Protein AF-A0A1Y2U5H1-F1 (afdb_monomer_lite)

Structure (mmCIF, N/CA/C/O backbone):
data_AF-A0A1Y2U5H1-F1
#
_entry.id   AF-A0A1Y2U5H1-F1
#
loop_
_atom_site.group_PDB
_atom_site.id
_atom_site.type_symbol
_atom_site.label_atom_id
_atom_site.label_alt_id
_atom_site.label_comp_id
_atom_site.label_asym_id
_atom_site.label_entity_id
_atom_site.label_seq_id
_atom_site.pdbx_PDB_ins_code
_atom_site.Cartn_x
_atom_site.Cartn_y
_atom_site.Cartn_z
_atom_site.occupancy
_atom_site.B_iso_or_equiv
_atom_site.auth_seq_id
_atom_site.auth_comp_id
_atom_site.auth_asym_id
_atom_site.auth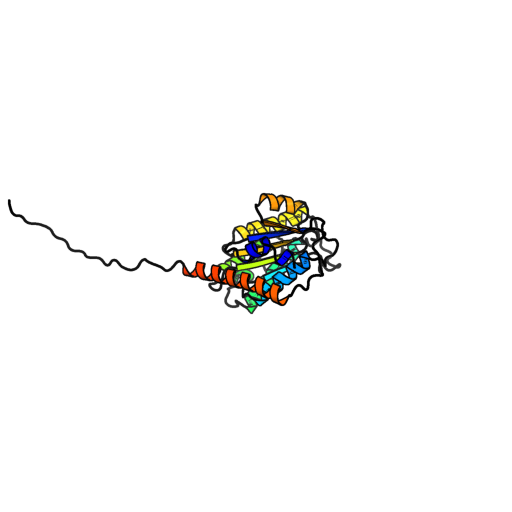_atom_id
_atom_site.pdbx_PDB_model_num
ATOM 1 N N . MET A 1 1 ? -7.383 -13.437 -15.237 1.00 70.19 1 MET A N 1
ATOM 2 C CA . MET A 1 1 ? -6.275 -12.531 -15.609 1.00 70.19 1 MET A CA 1
ATOM 3 C C . MET A 1 1 ? -5.092 -13.044 -14.829 1.00 70.19 1 MET A C 1
ATOM 5 O O . MET A 1 1 ? -5.203 -13.062 -13.612 1.00 70.19 1 MET A O 1
ATOM 9 N N . TRP A 1 2 ? -4.027 -13.495 -15.499 1.00 82.38 2 TRP A N 1
ATOM 10 C CA . TRP A 1 2 ? -2.992 -14.353 -14.896 1.00 82.38 2 TRP A CA 1
ATOM 11 C C . TRP A 1 2 ? -2.454 -13.844 -13.550 1.00 82.38 2 TRP A C 1
ATOM 13 O O . TRP A 1 2 ? -2.366 -14.616 -12.607 1.00 82.38 2 TRP A O 1
ATOM 23 N N . ILE A 1 3 ? -2.203 -12.535 -13.443 1.00 88.19 3 ILE A N 1
ATOM 24 C CA . ILE A 1 3 ? -1.726 -11.892 -12.210 1.00 88.19 3 ILE A CA 1
ATOM 25 C C . ILE A 1 3 ? -2.727 -12.065 -11.053 1.00 88.19 3 ILE A C 1
ATOM 27 O O . ILE A 1 3 ? -2.338 -12.482 -9.977 1.00 88.19 3 ILE A O 1
ATOM 31 N N . ILE A 1 4 ? -4.022 -11.789 -11.263 1.00 87.56 4 ILE A N 1
ATOM 32 C CA . ILE A 1 4 ? -5.055 -11.898 -10.206 1.00 87.56 4 ILE A CA 1
ATOM 33 C C . ILE A 1 4 ? -5.268 -13.354 -9.773 1.00 87.56 4 ILE A C 1
ATOM 35 O O . ILE A 1 4 ? -5.595 -13.623 -8.624 1.00 87.56 4 ILE A O 1
ATOM 39 N N . GLU A 1 5 ? -5.117 -14.297 -10.702 1.00 86.56 5 GLU A N 1
ATOM 40 C CA . GLU A 1 5 ? -5.335 -15.723 -10.439 1.00 86.56 5 GLU A CA 1
ATOM 41 C C . GLU A 1 5 ? -4.129 -16.406 -9.784 1.00 86.56 5 GLU A C 1
ATOM 43 O O . GLU A 1 5 ? -4.242 -17.580 -9.412 1.00 86.56 5 GLU A O 1
ATOM 48 N N . SER A 1 6 ? -3.004 -15.697 -9.657 1.00 90.88 6 SER A N 1
ATOM 49 C CA . SER A 1 6 ? -1.774 -16.235 -9.091 1.00 90.88 6 SER A CA 1
ATOM 50 C C . SER A 1 6 ? -1.957 -16.609 -7.619 1.00 90.88 6 SER A C 1
ATOM 52 O O . SER A 1 6 ? -2.796 -16.048 -6.903 1.00 90.88 6 SER A O 1
ATOM 54 N N . ASP A 1 7 ? -1.180 -17.591 -7.170 1.00 92.00 7 ASP A N 1
ATOM 55 C CA . ASP A 1 7 ? -1.232 -18.038 -5.781 1.00 92.00 7 ASP A CA 1
ATOM 56 C C . ASP A 1 7 ? -0.688 -16.944 -4.851 1.00 92.00 7 ASP A C 1
ATOM 58 O O . ASP A 1 7 ? -1.252 -16.712 -3.793 1.00 92.00 7 ASP A O 1
ATOM 62 N N . GLU A 1 8 ? 0.299 -16.162 -5.293 1.00 94.56 8 GLU A N 1
ATOM 63 C CA . GLU A 1 8 ? 0.874 -15.040 -4.545 1.00 94.56 8 GLU A CA 1
ATOM 64 C C . GLU A 1 8 ? -0.163 -13.954 -4.233 1.00 94.56 8 GLU A C 1
ATOM 66 O O . GLU A 1 8 ? -0.199 -13.441 -3.114 1.00 94.56 8 GLU A O 1
ATOM 71 N N . VAL A 1 9 ? -1.033 -13.609 -5.193 1.00 93.69 9 VAL A N 1
ATOM 72 C CA . VAL A 1 9 ? -2.118 -12.641 -4.956 1.00 93.69 9 VAL A CA 1
ATOM 73 C C . VAL A 1 9 ? -3.150 -13.210 -3.984 1.00 93.69 9 VAL A C 1
ATOM 75 O O . VAL A 1 9 ? -3.612 -12.491 -3.096 1.00 93.69 9 VAL A O 1
ATOM 78 N N . LYS A 1 10 ? -3.502 -14.494 -4.110 1.00 92.25 10 LYS A N 1
ATOM 79 C CA . LYS A 1 10 ? -4.449 -15.151 -3.195 1.00 92.25 10 LYS A CA 1
ATOM 80 C C . LYS A 1 10 ? -3.894 -15.251 -1.779 1.00 92.25 10 LYS A C 1
ATOM 82 O O . LYS A 1 10 ? -4.602 -14.914 -0.830 1.00 92.25 10 LYS A O 1
ATOM 87 N N . ASP A 1 11 ? -2.644 -15.665 -1.637 1.00 93.75 11 ASP A N 1
ATOM 88 C CA . ASP A 1 11 ? -1.957 -15.788 -0.355 1.00 93.75 11 ASP A CA 1
ATOM 89 C C . ASP A 1 11 ? -1.832 -14.414 0.311 1.00 93.75 11 ASP A C 1
ATOM 91 O O . ASP A 1 11 ? -2.175 -14.254 1.483 1.00 93.75 11 ASP A O 1
ATOM 95 N N . TRP A 1 12 ? -1.451 -13.384 -0.452 1.00 94.94 12 TRP A N 1
ATOM 96 C CA . TRP A 1 12 ? -1.400 -12.006 0.036 1.00 94.94 12 TRP A CA 1
ATOM 97 C C . TRP A 1 12 ? -2.761 -11.518 0.556 1.00 94.94 12 TRP A C 1
ATOM 99 O O . TRP A 1 12 ? -2.833 -10.978 1.668 1.00 94.94 12 TRP A O 1
ATOM 109 N N . LEU A 1 13 ? -3.833 -11.732 -0.222 1.00 92.88 13 LEU A N 1
ATOM 110 C CA . LEU A 1 13 ? -5.197 -11.332 0.136 1.00 92.88 13 LEU A CA 1
ATOM 111 C C . LEU A 1 13 ? -5.712 -12.060 1.379 1.00 92.88 13 LEU A C 1
ATOM 113 O O . LEU A 1 13 ? -6.335 -11.428 2.226 1.00 92.88 13 LEU A O 1
ATOM 117 N N . THR A 1 14 ? -5.473 -13.368 1.487 1.00 91.94 14 THR A N 1
ATOM 118 C CA . THR A 1 14 ? -6.055 -14.217 2.543 1.00 91.94 14 THR A CA 1
ATOM 119 C C . THR A 1 14 ? -5.235 -14.256 3.828 1.00 91.94 14 THR A C 1
ATOM 121 O O . THR A 1 14 ? -5.785 -14.569 4.888 1.00 91.94 14 THR A O 1
ATOM 124 N N . ALA A 1 15 ? -3.940 -13.925 3.773 1.00 90.88 15 ALA A N 1
ATOM 125 C CA . ALA A 1 15 ? -3.069 -13.996 4.938 1.00 90.88 15 ALA A CA 1
ATOM 126 C C . ALA A 1 15 ? -3.624 -13.165 6.117 1.00 90.88 15 ALA A C 1
ATOM 128 O O . ALA A 1 15 ? -4.078 -12.039 5.913 1.00 90.88 15 ALA A O 1
ATOM 129 N N . PRO A 1 16 ? -3.586 -13.673 7.357 1.00 88.19 16 PRO A N 1
ATOM 130 C CA . PRO A 1 16 ? -4.137 -12.957 8.507 1.00 88.19 16 PRO A CA 1
ATOM 131 C C . PRO A 1 16 ? -3.271 -11.768 8.946 1.00 88.19 16 PRO A C 1
ATOM 133 O O . PRO A 1 16 ? -3.805 -10.800 9.477 1.00 88.19 16 PRO A O 1
ATOM 136 N N . ASP A 1 17 ? -1.965 -11.820 8.692 1.00 89.62 17 ASP A N 1
ATOM 137 C CA . ASP A 1 17 ? -1.003 -10.824 9.162 1.00 89.62 17 ASP A CA 1
ATOM 138 C C . ASP A 1 17 ? -0.643 -9.799 8.074 1.00 89.62 17 ASP A C 1
ATOM 140 O O . ASP A 1 17 ? -0.977 -9.964 6.888 1.00 89.62 17 ASP A O 1
ATOM 144 N N . SER A 1 18 ? 0.060 -8.736 8.482 1.00 90.25 18 SER A N 1
ATOM 145 C CA . SER A 1 18 ? 0.635 -7.749 7.565 1.00 90.25 18 SER A CA 1
ATOM 146 C C . SER A 1 18 ? 1.485 -8.443 6.503 1.00 90.25 18 SER A C 1
ATOM 148 O O . SER A 1 18 ? 2.312 -9.299 6.814 1.00 90.25 18 SER A O 1
ATOM 150 N N . TRP A 1 19 ? 1.266 -8.093 5.237 1.00 91.56 19 TRP A N 1
ATOM 151 C CA . TRP A 1 19 ? 1.919 -8.754 4.111 1.00 91.56 19 TRP A CA 1
ATOM 152 C C . TRP A 1 19 ? 2.173 -7.770 2.976 1.00 91.56 19 TRP A C 1
ATOM 154 O O . TRP A 1 19 ? 1.265 -7.053 2.541 1.00 91.56 19 TRP A O 1
ATOM 164 N N . THR A 1 20 ?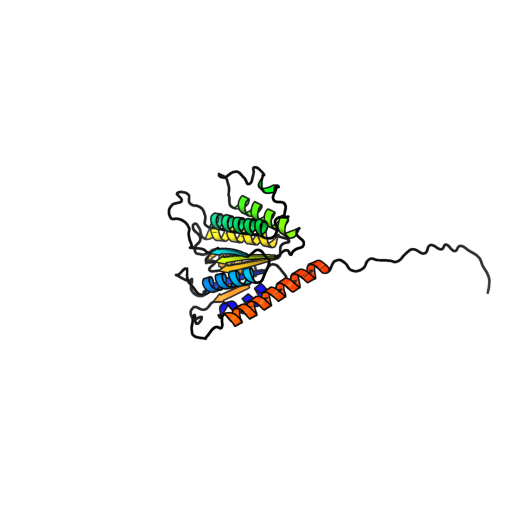 3.400 -7.797 2.460 1.00 93.06 20 THR A N 1
ATOM 165 C CA . THR A 1 20 ? 3.806 -7.044 1.273 1.00 93.06 20 THR A CA 1
ATOM 166 C C . THR A 1 20 ? 3.975 -7.992 0.092 1.00 93.06 20 THR A C 1
ATOM 168 O O . THR A 1 20 ? 4.669 -9.005 0.195 1.00 93.06 20 THR A O 1
ATOM 171 N N . LEU A 1 21 ? 3.329 -7.664 -1.022 1.00 94.56 21 LEU A N 1
ATOM 172 C CA . LEU A 1 21 ? 3.488 -8.319 -2.313 1.00 94.56 21 LEU A CA 1
ATOM 173 C C . LEU A 1 21 ? 4.121 -7.324 -3.288 1.00 94.56 21 LEU A C 1
ATOM 175 O O . LEU A 1 21 ? 3.598 -6.227 -3.484 1.00 94.56 21 LEU A O 1
ATOM 179 N N . ALA A 1 22 ? 5.237 -7.708 -3.896 1.00 94.38 22 ALA A N 1
ATOM 180 C CA . ALA A 1 22 ? 5.847 -6.994 -5.008 1.00 94.38 22 ALA A CA 1
ATOM 181 C C . ALA A 1 22 ? 5.497 -7.703 -6.322 1.00 94.38 22 ALA A C 1
ATOM 183 O O . ALA A 1 22 ? 5.662 -8.916 -6.424 1.00 94.38 22 ALA A O 1
ATOM 184 N N . ILE A 1 23 ? 5.020 -6.961 -7.322 1.00 93.06 23 ILE A N 1
ATOM 185 C CA . ILE A 1 23 ? 4.749 -7.481 -8.666 1.00 93.06 23 ILE A CA 1
ATOM 186 C C . ILE A 1 23 ? 5.665 -6.774 -9.660 1.00 93.06 23 ILE A C 1
ATOM 188 O O . ILE A 1 23 ? 5.494 -5.585 -9.934 1.00 93.06 23 ILE A O 1
ATOM 192 N N . GLU A 1 24 ? 6.596 -7.525 -10.236 1.00 91.12 24 GLU A N 1
ATOM 193 C CA . GLU A 1 24 ? 7.571 -7.019 -11.200 1.00 91.12 24 GLU A CA 1
ATOM 194 C C . GLU A 1 24 ? 7.386 -7.686 -12.555 1.00 91.12 24 GLU A C 1
ATOM 196 O O . GLU A 1 24 ? 7.187 -8.893 -12.634 1.00 91.12 24 GLU A O 1
ATOM 201 N N . ALA A 1 25 ? 7.481 -6.911 -13.633 1.00 87.12 25 ALA A N 1
ATOM 202 C CA . ALA A 1 25 ? 7.594 -7.479 -14.972 1.00 87.12 25 ALA A CA 1
ATOM 203 C C . ALA A 1 25 ? 9.039 -7.912 -15.251 1.00 87.12 25 ALA A C 1
ATOM 205 O O . ALA A 1 25 ? 9.974 -7.223 -14.840 1.00 87.12 25 ALA A O 1
ATOM 206 N N . ASP A 1 26 ? 9.219 -8.985 -16.028 1.00 83.38 26 ASP A N 1
ATOM 207 C CA . ASP A 1 26 ? 10.539 -9.385 -16.541 1.00 83.38 26 ASP A CA 1
ATOM 208 C C . ASP A 1 26 ? 11.204 -8.226 -17.309 1.00 83.38 26 ASP A C 1
ATOM 210 O O . ASP A 1 26 ? 12.391 -7.933 -17.120 1.00 83.38 26 ASP A O 1
ATOM 214 N N . THR A 1 27 ? 10.422 -7.522 -18.138 1.00 79.88 27 THR A N 1
ATOM 215 C CA . THR A 1 27 ? 10.808 -6.255 -18.762 1.00 79.88 27 THR A CA 1
ATOM 216 C C . THR A 1 27 ? 9.961 -5.093 -18.225 1.00 79.88 27 THR A C 1
ATOM 218 O O . THR A 1 27 ? 8.737 -5.110 -18.375 1.00 79.88 27 THR A O 1
ATOM 221 N N . PRO A 1 28 ? 10.578 -4.014 -17.695 1.00 77.50 28 PRO A N 1
ATOM 222 C CA . PRO A 1 28 ? 9.843 -2.865 -17.171 1.00 77.50 28 PRO A CA 1
ATOM 223 C C . PRO A 1 28 ? 8.865 -2.253 -18.193 1.00 77.50 28 PRO A C 1
ATOM 225 O O . PRO A 1 28 ? 9.275 -1.909 -19.318 1.00 77.50 28 PRO A O 1
ATOM 228 N N . PRO A 1 29 ? 7.581 -2.074 -17.825 1.00 75.62 29 PRO A N 1
ATOM 229 C CA . PRO A 1 29 ? 6.559 -1.598 -18.743 1.00 75.62 29 PRO A CA 1
ATOM 230 C C . PRO A 1 29 ? 6.835 -0.152 -19.166 1.00 75.62 29 PRO A C 1
ATOM 232 O O . PRO A 1 29 ? 7.014 0.745 -18.345 1.00 75.62 29 PRO A O 1
ATOM 235 N N . GLN A 1 30 ? 6.832 0.099 -20.477 1.00 74.38 30 GLN A N 1
ATOM 236 C CA . GLN A 1 30 ? 7.077 1.438 -21.030 1.00 74.38 30 GLN A CA 1
ATOM 237 C C . GLN A 1 30 ? 5.855 2.357 -20.901 1.00 74.38 30 GLN A C 1
ATOM 239 O O . GLN A 1 30 ? 6.003 3.565 -20.691 1.00 74.38 30 GLN A O 1
ATOM 244 N N . ASP A 1 31 ? 4.653 1.783 -20.904 1.00 75.69 31 ASP A N 1
ATOM 245 C CA . ASP A 1 31 ? 3.387 2.505 -20.801 1.00 75.69 31 ASP A CA 1
ATOM 246 C C . ASP A 1 31 ? 2.794 2.435 -19.386 1.00 75.69 31 ASP A C 1
ATOM 248 O O . ASP A 1 31 ? 2.888 1.421 -18.693 1.00 75.69 31 ASP A O 1
ATOM 252 N N . SER A 1 32 ? 2.121 3.513 -18.973 1.00 70.19 32 SER A N 1
ATOM 253 C CA . SER A 1 32 ? 1.344 3.548 -17.722 1.00 70.19 32 SER A CA 1
ATOM 254 C C . SER A 1 32 ? 0.066 2.705 -17.786 1.00 70.19 32 SER A C 1
ATOM 256 O O . SER A 1 32 ? -0.535 2.403 -16.764 1.00 70.19 32 SER A O 1
ATOM 258 N N . SER A 1 33 ? -0.368 2.322 -18.990 1.00 77.75 33 SER A N 1
ATOM 259 C CA . SER A 1 33 ? -1.445 1.359 -19.195 1.00 77.75 33 SER A CA 1
ATOM 260 C C . SER A 1 33 ? -0.824 0.013 -19.548 1.00 77.75 33 SER A C 1
ATOM 262 O O . SER A 1 33 ? -0.539 -0.268 -20.709 1.00 77.75 33 SER A O 1
ATOM 264 N N . ASN A 1 34 ? -0.576 -0.796 -18.523 1.00 83.06 34 ASN A N 1
ATOM 265 C CA . ASN A 1 34 ? -0.003 -2.131 -18.649 1.00 83.06 34 ASN A CA 1
ATOM 266 C C . ASN A 1 34 ? -0.818 -3.145 -17.809 1.00 83.06 34 ASN A C 1
ATOM 268 O O . ASN A 1 34 ? -1.628 -2.734 -16.969 1.00 83.06 34 ASN A O 1
ATOM 272 N N . PRO A 1 35 ? -0.646 -4.463 -18.032 1.00 85.50 35 PRO A N 1
ATOM 273 C CA . PRO A 1 35 ? -1.406 -5.491 -17.318 1.00 85.50 35 PRO A CA 1
ATOM 274 C C . PRO A 1 35 ? -1.243 -5.463 -15.792 1.00 85.50 35 PRO A C 1
ATOM 276 O O . PRO A 1 35 ? -2.196 -5.791 -15.089 1.00 85.50 35 PRO A O 1
ATOM 279 N N . ILE A 1 36 ? -0.080 -5.047 -15.278 1.00 89.38 36 ILE A N 1
ATOM 280 C CA . ILE A 1 36 ? 0.186 -4.952 -13.835 1.00 89.38 36 ILE A CA 1
ATOM 281 C C . ILE A 1 36 ? -0.621 -3.803 -13.230 1.00 89.38 36 ILE A C 1
ATOM 283 O O . ILE A 1 36 ? -1.372 -4.016 -12.280 1.00 89.38 36 ILE A O 1
ATOM 287 N N . SER A 1 37 ? -0.578 -2.618 -13.838 1.00 89.06 37 SER A N 1
ATOM 288 C CA . SER A 1 37 ? -1.375 -1.475 -13.378 1.00 89.06 37 SER A CA 1
ATOM 289 C C . SER A 1 37 ? -2.881 -1.732 -13.505 1.00 89.06 37 SER A C 1
ATOM 291 O O . SER A 1 37 ? -3.663 -1.317 -12.649 1.00 89.06 37 SER A O 1
ATOM 293 N N . ALA A 1 38 ? -3.311 -2.481 -14.529 1.00 88.69 38 ALA A N 1
ATOM 294 C CA . ALA A 1 38 ? -4.696 -2.943 -14.640 1.00 88.69 38 ALA A CA 1
ATOM 295 C C . ALA A 1 38 ? -5.079 -3.904 -13.497 1.00 88.69 38 ALA A C 1
ATOM 297 O O . ALA A 1 38 ? -6.183 -3.797 -12.958 1.00 88.69 38 ALA A O 1
ATOM 298 N N . ALA A 1 39 ? -4.167 -4.795 -13.092 1.00 90.31 39 ALA A N 1
ATOM 299 C CA . ALA A 1 39 ? -4.346 -5.676 -11.940 1.00 90.31 39 ALA A CA 1
ATOM 300 C C . ALA A 1 39 ? -4.489 -4.900 -10.635 1.00 90.31 39 ALA A C 1
ATOM 302 O O . ALA A 1 39 ? -5.441 -5.119 -9.889 1.00 90.31 39 ALA A O 1
ATOM 303 N N . ALA A 1 40 ? -3.572 -3.964 -10.388 1.00 92.38 40 ALA A N 1
ATOM 304 C CA . ALA A 1 40 ? -3.571 -3.118 -9.204 1.00 92.38 40 ALA A CA 1
ATOM 305 C C . ALA A 1 40 ? -4.874 -2.308 -9.095 1.00 92.38 40 ALA A C 1
ATOM 307 O O . ALA A 1 40 ? -5.491 -2.249 -8.029 1.00 92.38 40 ALA A O 1
ATOM 308 N N . ALA A 1 41 ? -5.341 -1.737 -10.211 1.00 91.12 41 ALA A N 1
ATOM 309 C CA . ALA A 1 41 ? -6.607 -1.011 -10.268 1.00 91.12 41 ALA A CA 1
ATOM 310 C C . ALA A 1 41 ? -7.822 -1.920 -10.014 1.00 91.12 41 ALA A C 1
ATOM 312 O O . ALA A 1 41 ? -8.723 -1.534 -9.266 1.00 91.12 41 ALA A O 1
ATOM 313 N N . PHE A 1 42 ? -7.847 -3.122 -10.601 1.00 91.56 42 PHE A N 1
ATOM 314 C CA . PHE A 1 42 ? -8.912 -4.098 -10.366 1.00 91.56 42 PHE A CA 1
ATOM 315 C C . PHE A 1 42 ? -8.971 -4.517 -8.895 1.00 91.56 42 PHE A C 1
ATOM 317 O O . PHE A 1 42 ? -10.023 -4.398 -8.274 1.00 91.56 42 PHE A O 1
ATOM 324 N N . LEU A 1 43 ? -7.837 -4.932 -8.321 1.00 93.06 43 LEU A N 1
ATOM 325 C CA . LEU A 1 43 ? -7.749 -5.341 -6.919 1.00 93.06 43 LEU A CA 1
ATOM 326 C C . LEU A 1 43 ? -8.206 -4.212 -5.993 1.00 93.06 43 LEU A C 1
ATOM 328 O O . LEU A 1 43 ? -9.051 -4.439 -5.133 1.00 93.06 43 LEU A O 1
ATOM 332 N N . SER A 1 44 ? -7.732 -2.982 -6.217 1.00 94.06 44 SER A N 1
ATOM 333 C CA . SER A 1 44 ? -8.178 -1.808 -5.459 1.00 94.06 44 SER A CA 1
ATOM 334 C C . SER A 1 44 ? -9.700 -1.653 -5.469 1.00 94.06 44 SER A C 1
ATOM 336 O O . SER A 1 44 ? -10.329 -1.505 -4.416 1.00 94.06 44 SER A O 1
ATOM 338 N N . GLN A 1 45 ? -10.307 -1.717 -6.657 1.00 92.75 45 GLN A N 1
ATOM 339 C CA . GLN A 1 45 ? -11.746 -1.552 -6.819 1.00 92.75 45 GLN A CA 1
ATOM 340 C C . GLN A 1 45 ? -12.525 -2.682 -6.139 1.00 92.75 45 GLN A C 1
ATOM 342 O O . GLN A 1 45 ? -13.487 -2.409 -5.416 1.00 92.75 45 GLN A O 1
ATOM 347 N N . THR A 1 46 ? -12.119 -3.935 -6.343 1.00 91.44 46 THR A N 1
ATOM 348 C CA . THR A 1 46 ? -12.792 -5.101 -5.763 1.00 91.44 46 THR A CA 1
ATOM 349 C C . THR A 1 46 ? -12.679 -5.104 -4.239 1.00 91.44 46 THR A C 1
ATOM 351 O O . THR A 1 46 ? -13.693 -5.281 -3.564 1.00 91.44 46 THR A O 1
ATOM 354 N N . ILE A 1 47 ? -11.506 -4.798 -3.670 1.00 92.94 47 ILE A N 1
ATOM 355 C CA . ILE A 1 47 ? -11.324 -4.680 -2.212 1.00 92.94 47 ILE A CA 1
ATOM 356 C C . ILE A 1 47 ? -12.185 -3.545 -1.649 1.00 92.94 47 ILE A C 1
ATOM 358 O O . ILE A 1 47 ? -12.894 -3.744 -0.663 1.00 92.94 47 ILE A O 1
ATOM 362 N N . SER A 1 48 ? -12.189 -2.379 -2.301 1.00 91.31 48 SER A N 1
ATOM 363 C CA . SER A 1 48 ? -12.979 -1.218 -1.858 1.00 91.31 48 SER A CA 1
ATOM 364 C C . SER A 1 48 ? -14.488 -1.468 -1.905 1.00 91.31 48 SER A C 1
ATOM 366 O O . SER A 1 48 ? -15.246 -0.846 -1.165 1.00 91.31 48 SER A O 1
ATOM 368 N N . THR A 1 49 ? -14.942 -2.342 -2.805 1.00 89.56 49 THR A N 1
ATOM 369 C CA . THR A 1 49 ? -16.369 -2.658 -2.979 1.00 89.56 49 THR A CA 1
ATOM 370 C C . THR A 1 49 ? -16.838 -3.714 -1.982 1.00 89.56 49 THR A C 1
ATOM 372 O O . THR A 1 49 ? -17.978 -3.657 -1.524 1.00 89.56 49 THR A O 1
ATOM 375 N N . ASN A 1 50 ? -15.963 -4.659 -1.633 1.00 88.06 50 ASN A N 1
ATOM 376 C CA . ASN A 1 50 ? -16.303 -5.832 -0.827 1.00 88.06 50 ASN A CA 1
ATOM 377 C C . ASN A 1 50 ? -15.805 -5.752 0.624 1.00 88.06 50 ASN A C 1
ATOM 379 O O . ASN A 1 50 ? -15.995 -6.693 1.394 1.00 88.06 50 ASN A O 1
ATOM 383 N N . SER A 1 51 ? -15.168 -4.649 1.024 1.00 86.81 51 SER A N 1
ATOM 384 C CA . SER A 1 51 ? -14.704 -4.445 2.395 1.00 86.81 51 SER A CA 1
ATOM 385 C C . SER A 1 51 ? -14.959 -3.037 2.912 1.00 86.81 51 SER A C 1
ATOM 387 O O . SER A 1 51 ? -15.005 -2.072 2.155 1.00 86.81 51 SER A O 1
ATOM 389 N N . ASP A 1 52 ? -15.080 -2.933 4.234 1.00 87.00 52 ASP A N 1
ATOM 390 C CA . ASP A 1 52 ? -15.114 -1.655 4.952 1.00 87.00 52 ASP A CA 1
ATOM 391 C C . ASP A 1 52 ? -13.703 -1.199 5.379 1.00 87.00 52 ASP A C 1
ATOM 393 O O . ASP A 1 52 ? -13.559 -0.272 6.177 1.00 87.00 52 ASP A O 1
ATOM 397 N N . PHE A 1 53 ? -12.649 -1.854 4.883 1.00 91.25 53 PHE A N 1
ATOM 398 C CA . PHE A 1 53 ? -11.273 -1.467 5.177 1.00 91.25 53 PHE A CA 1
ATOM 399 C C . PHE A 1 53 ? -10.848 -0.267 4.319 1.00 91.25 53 PHE A C 1
ATOM 401 O O . PHE A 1 53 ? -11.290 -0.137 3.173 1.00 91.25 53 PHE A O 1
ATOM 408 N N . PRO A 1 54 ? -9.974 0.620 4.824 1.00 93.75 54 PRO A N 1
ATOM 409 C CA . PRO A 1 54 ? -9.356 1.637 3.991 1.00 93.75 54 PRO A CA 1
ATOM 410 C C . PRO A 1 54 ? -8.522 0.992 2.877 1.00 93.75 54 PRO A C 1
ATOM 412 O O . PRO A 1 54 ? -7.654 0.159 3.138 1.00 93.75 54 PRO A O 1
ATOM 415 N N . VAL A 1 55 ? -8.766 1.421 1.638 1.00 95.62 55 VAL A N 1
ATOM 416 C CA . VAL A 1 55 ? -7.958 1.069 0.464 1.00 95.62 55 VAL A CA 1
ATOM 417 C C . VAL A 1 55 ? -7.310 2.346 -0.052 1.00 95.62 55 VAL A C 1
ATOM 419 O O . VAL A 1 55 ? -7.984 3.246 -0.552 1.00 95.62 55 VAL A O 1
ATOM 422 N N . LEU A 1 56 ? -5.997 2.448 0.128 1.00 96.06 56 LEU A N 1
ATOM 423 C CA . LEU A 1 56 ? -5.200 3.619 -0.206 1.00 96.06 56 LEU A CA 1
ATOM 424 C C . LEU A 1 56 ? -4.401 3.327 -1.470 1.00 96.06 56 LEU A C 1
ATOM 426 O O . LEU A 1 56 ? -3.678 2.337 -1.538 1.00 96.06 56 LEU A O 1
ATOM 430 N N . THR A 1 57 ? -4.503 4.195 -2.468 1.00 95.12 57 THR A N 1
ATOM 431 C CA . THR A 1 57 ? -3.854 3.982 -3.764 1.00 95.12 57 THR A CA 1
ATOM 432 C C . THR A 1 57 ? -2.974 5.145 -4.184 1.00 95.12 57 THR A C 1
ATOM 434 O O . THR A 1 57 ? -3.315 6.317 -4.019 1.00 95.12 57 THR A O 1
ATOM 437 N N . TYR A 1 58 ? -1.831 4.838 -4.776 1.00 92.25 58 TYR A N 1
ATOM 438 C CA . TYR A 1 58 ? -1.022 5.812 -5.488 1.00 92.25 58 TYR A CA 1
ATOM 439 C C . TYR A 1 58 ? -0.574 5.208 -6.809 1.00 92.25 58 TYR A C 1
ATOM 441 O O . TYR A 1 58 ? -0.013 4.122 -6.825 1.00 92.25 58 TYR A O 1
ATOM 449 N N . MET A 1 59 ? -0.835 5.914 -7.906 1.00 87.31 59 MET A N 1
ATOM 450 C CA . MET A 1 59 ? -0.522 5.450 -9.254 1.00 87.31 59 MET A CA 1
ATOM 451 C C . MET A 1 59 ? 0.574 6.342 -9.835 1.00 87.31 59 MET A C 1
ATOM 453 O O . MET A 1 59 ? 0.332 7.507 -10.169 1.00 87.31 59 MET A O 1
ATOM 457 N N . GLY A 1 60 ? 1.795 5.816 -9.898 1.00 78.88 60 GLY A N 1
ATOM 458 C CA . GLY A 1 60 ? 2.966 6.520 -10.406 1.00 78.88 60 GLY A CA 1
ATOM 459 C C . GLY A 1 60 ? 2.795 6.951 -11.864 1.00 78.88 60 GLY A C 1
ATOM 460 O O . GLY A 1 60 ? 2.200 6.263 -12.688 1.00 78.88 60 GLY A O 1
ATOM 461 N N . GLY A 1 61 ? 3.300 8.137 -12.206 1.00 70.38 61 GLY A N 1
ATOM 462 C CA . GLY A 1 61 ? 3.225 8.675 -13.569 1.00 70.38 61 GLY A CA 1
ATOM 463 C C . GLY A 1 61 ? 1.869 9.266 -13.986 1.00 70.38 61 GLY A C 1
ATOM 464 O O . GLY A 1 61 ? 1.798 9.906 -15.037 1.00 70.38 61 GLY A O 1
ATOM 465 N N . LEU A 1 62 ? 0.808 9.141 -13.179 1.00 63.56 62 LEU A N 1
ATOM 466 C CA . LEU A 1 62 ? -0.458 9.846 -13.397 1.00 63.56 62 LEU A CA 1
ATOM 467 C C . LEU A 1 62 ? -0.474 11.178 -12.624 1.00 63.56 62 LEU A C 1
ATOM 469 O O . LEU A 1 62 ? -0.620 11.214 -11.408 1.00 63.56 62 LEU A O 1
ATOM 473 N N . GLY A 1 63 ? -0.382 12.304 -13.340 1.00 52.66 63 GLY A N 1
ATOM 474 C CA . GLY A 1 63 ? -0.876 13.589 -12.824 1.00 52.66 63 GLY A CA 1
ATOM 475 C C . GLY A 1 63 ? 0.054 14.425 -11.935 1.00 52.66 63 GLY A C 1
ATOM 476 O O . GLY A 1 63 ? -0.435 15.240 -11.154 1.00 52.66 63 GLY A O 1
ATOM 477 N N . THR A 1 64 ? 1.374 14.341 -12.078 1.00 49.47 64 THR A N 1
ATOM 478 C CA . THR A 1 64 ? 2.260 15.395 -11.552 1.00 49.47 64 THR A CA 1
ATOM 479 C C . THR A 1 64 ? 2.218 16.593 -12.499 1.00 49.47 64 THR A C 1
ATOM 481 O O . THR A 1 64 ? 2.803 16.554 -13.581 1.00 49.47 64 THR A O 1
ATOM 484 N N . SER A 1 65 ? 1.467 17.636 -12.133 1.00 41.25 65 SER A N 1
ATOM 485 C CA . SER A 1 65 ? 1.323 18.847 -12.945 1.00 41.25 65 SER A CA 1
ATOM 486 C C . SER A 1 65 ? 2.688 19.403 -13.359 1.00 41.25 65 SER A C 1
ATOM 488 O O . SER A 1 65 ? 3.536 19.629 -12.498 1.00 41.25 65 SER A O 1
ATOM 490 N N . GLU A 1 66 ? 2.852 19.721 -14.640 1.00 44.91 66 GLU A N 1
ATOM 491 C CA . GLU A 1 66 ? 4.051 20.334 -15.239 1.00 44.91 66 GLU A CA 1
ATOM 492 C C . GLU A 1 66 ? 4.397 21.744 -14.689 1.00 44.91 66 GLU A C 1
ATOM 494 O O . GLU A 1 66 ? 5.279 22.407 -15.218 1.00 44.91 66 GLU A O 1
ATOM 499 N N . ASN A 1 67 ? 3.716 22.225 -13.636 1.00 40.75 67 ASN A N 1
ATOM 500 C CA . ASN A 1 67 ? 3.759 23.616 -13.160 1.00 40.75 67 ASN A CA 1
ATOM 501 C C . ASN A 1 67 ? 4.098 23.789 -11.664 1.00 40.75 67 ASN A C 1
ATOM 503 O O . ASN A 1 67 ? 3.755 24.816 -11.077 1.00 40.75 67 ASN A O 1
ATOM 507 N N . LEU A 1 68 ? 4.747 22.821 -11.014 1.00 48.50 68 LEU A N 1
ATOM 508 C CA . LEU A 1 68 ? 5.292 23.037 -9.669 1.00 48.50 68 LEU A CA 1
ATOM 509 C C . LEU A 1 68 ? 6.781 23.385 -9.782 1.00 48.50 68 LEU A C 1
ATOM 511 O O . LEU A 1 68 ? 7.618 22.512 -9.967 1.00 48.50 68 LEU A O 1
ATOM 515 N N . ASP A 1 69 ? 7.092 24.677 -9.651 1.00 43.28 69 ASP A N 1
ATOM 516 C CA . ASP A 1 69 ? 8.449 25.261 -9.610 1.00 43.28 69 ASP A CA 1
ATOM 517 C C . ASP A 1 69 ? 9.324 24.754 -8.433 1.00 43.28 69 ASP A C 1
ATOM 519 O O . ASP A 1 69 ? 10.468 25.176 -8.263 1.00 43.28 69 ASP A O 1
ATOM 523 N N . GLU A 1 70 ? 8.818 23.830 -7.615 1.00 49.94 70 GLU A N 1
ATOM 524 C CA . GLU A 1 70 ? 9.570 23.122 -6.584 1.00 49.94 70 GLU A CA 1
ATOM 525 C C . GLU A 1 70 ? 9.695 21.654 -6.992 1.00 49.94 70 GLU A C 1
ATOM 527 O O . GLU A 1 70 ? 8.700 21.020 -7.336 1.00 49.94 70 GLU A O 1
ATOM 532 N N . VAL A 1 71 ? 10.907 21.096 -6.918 1.00 52.97 71 VAL A N 1
ATOM 533 C CA . VAL A 1 71 ? 11.158 19.652 -7.055 1.00 52.97 71 VAL A CA 1
ATOM 534 C C . VAL A 1 71 ? 10.485 18.937 -5.878 1.00 52.97 71 VAL A C 1
ATOM 536 O O . VAL A 1 71 ? 11.104 18.633 -4.855 1.00 52.97 71 VAL A O 1
ATOM 539 N N . VAL A 1 72 ? 9.173 18.732 -5.970 1.00 59.50 72 VAL A N 1
ATOM 540 C CA . VAL A 1 72 ? 8.432 17.931 -5.003 1.00 59.50 72 VAL A CA 1
ATOM 541 C C . VAL A 1 72 ? 8.777 16.481 -5.304 1.00 59.50 72 VAL A C 1
ATOM 543 O O . VAL A 1 72 ? 8.486 15.974 -6.382 1.00 59.50 72 VAL A O 1
ATOM 546 N N . HIS A 1 73 ? 9.443 15.831 -4.354 1.00 71.81 73 HIS A N 1
ATOM 547 C CA . HIS A 1 73 ? 9.855 14.440 -4.490 1.00 71.81 73 HIS A CA 1
ATOM 548 C C . HIS A 1 73 ? 8.601 13.555 -4.569 1.00 71.81 73 HIS A C 1
ATOM 550 O O . HIS A 1 73 ? 7.636 13.787 -3.830 1.00 71.81 73 HIS A O 1
ATOM 556 N N . GLY A 1 74 ? 8.597 12.560 -5.461 1.00 78.12 74 GLY A N 1
ATOM 557 C CA . GLY A 1 74 ? 7.440 11.692 -5.714 1.00 78.12 74 GLY A CA 1
ATOM 558 C C . GLY A 1 74 ? 6.892 11.029 -4.446 1.00 78.12 74 GLY A C 1
ATOM 559 O O . GLY A 1 74 ? 5.680 10.972 -4.255 1.00 78.12 74 GLY A O 1
ATOM 560 N N . SER A 1 75 ? 7.772 10.657 -3.517 1.00 82.88 75 SER A N 1
ATOM 561 C CA . SER A 1 75 ? 7.434 10.104 -2.200 1.00 82.88 75 SER A CA 1
ATOM 562 C C . SER A 1 75 ? 6.608 11.055 -1.322 1.00 82.88 75 SER A C 1
ATOM 564 O O . SER A 1 75 ? 5.684 10.632 -0.629 1.00 82.88 75 SER A O 1
ATOM 566 N N . VAL A 1 76 ? 6.871 12.365 -1.376 1.00 85.75 76 VAL A N 1
ATOM 567 C CA . VAL A 1 76 ? 6.097 13.380 -0.640 1.00 85.75 76 VAL A CA 1
ATOM 568 C C . VAL A 1 76 ? 4.684 13.497 -1.207 1.00 85.75 76 VAL A C 1
ATOM 570 O O . VAL A 1 76 ? 3.725 13.644 -0.445 1.00 85.75 76 VAL A O 1
ATOM 573 N N . VAL A 1 77 ? 4.544 13.450 -2.535 1.00 85.69 77 VAL A N 1
ATOM 574 C CA . VAL A 1 77 ? 3.232 13.471 -3.202 1.00 85.69 77 VAL A CA 1
ATOM 575 C C . VAL A 1 77 ? 2.450 12.208 -2.857 1.00 85.69 77 VAL A C 1
ATOM 577 O O . VAL A 1 77 ? 1.295 12.309 -2.441 1.00 85.69 77 VAL A O 1
ATOM 580 N N . MET A 1 78 ? 3.103 11.048 -2.949 1.00 89.56 78 MET A N 1
ATOM 581 C CA . MET A 1 78 ? 2.545 9.759 -2.554 1.00 89.56 78 MET A CA 1
ATOM 582 C C . MET A 1 78 ? 2.020 9.806 -1.121 1.00 89.56 78 MET A C 1
ATOM 584 O O . MET A 1 78 ? 0.831 9.591 -0.904 1.00 89.56 78 MET A O 1
ATOM 588 N N . MET A 1 79 ? 2.854 10.178 -0.146 1.00 90.44 79 MET A N 1
ATOM 589 C CA . MET A 1 79 ? 2.431 10.194 1.255 1.00 90.44 79 MET A CA 1
ATOM 590 C C . MET A 1 79 ? 1.265 11.146 1.517 1.00 90.44 79 MET A C 1
ATOM 592 O O . MET A 1 79 ? 0.342 10.798 2.250 1.00 90.44 79 MET A O 1
ATOM 596 N N . LYS A 1 80 ? 1.250 12.331 0.894 1.00 90.38 80 LYS A N 1
ATOM 597 C CA . LYS A 1 80 ? 0.096 13.240 0.988 1.00 90.38 80 LYS A CA 1
ATOM 598 C C . LYS A 1 80 ? -1.173 12.607 0.419 1.00 90.38 80 LYS A C 1
ATOM 600 O O . LYS A 1 80 ? -2.240 12.793 1.002 1.00 90.38 80 LYS A O 1
ATOM 605 N N . SER A 1 81 ? -1.063 11.880 -0.692 1.00 91.88 81 SER A N 1
ATOM 606 C CA . SER A 1 81 ? -2.187 11.167 -1.301 1.00 91.88 81 SER A CA 1
ATOM 607 C C . SER A 1 81 ? -2.737 10.086 -0.370 1.00 91.88 81 SER A C 1
ATOM 609 O O . SER A 1 81 ? -3.940 10.067 -0.112 1.00 91.88 81 SER A O 1
ATOM 611 N N . LEU A 1 82 ? -1.863 9.241 0.187 1.00 94.12 82 LEU A N 1
ATOM 612 C CA . LEU A 1 82 ? -2.248 8.157 1.097 1.00 94.12 82 LEU A CA 1
ATOM 613 C C . LEU A 1 82 ? -2.919 8.702 2.366 1.00 94.12 82 LEU A C 1
ATOM 615 O O . LEU A 1 82 ? -4.006 8.260 2.727 1.00 94.12 82 LEU A O 1
ATOM 619 N N . ILE A 1 83 ? -2.327 9.727 2.989 1.00 94.06 83 ILE A N 1
ATOM 620 C CA . ILE A 1 83 ? -2.904 10.407 4.160 1.00 94.06 83 ILE A CA 1
ATOM 621 C C . ILE A 1 83 ? -4.278 10.996 3.831 1.00 94.06 83 ILE A C 1
ATOM 623 O O . ILE A 1 83 ? -5.213 10.851 4.611 1.00 94.06 83 ILE A O 1
ATOM 627 N N . SER A 1 84 ? -4.417 11.655 2.676 1.00 93.81 84 SER A N 1
ATOM 628 C CA . SER A 1 84 ? -5.690 12.267 2.278 1.00 93.81 84 SER A CA 1
ATOM 629 C C . SER A 1 84 ? -6.785 11.216 2.099 1.00 93.81 84 SER A C 1
ATOM 631 O O . SER A 1 84 ? -7.902 11.422 2.561 1.00 93.81 84 SER A O 1
ATOM 633 N N . GLN A 1 85 ? -6.468 10.083 1.469 1.00 95.38 85 GLN A N 1
ATOM 634 C CA . GLN A 1 85 ? -7.408 8.972 1.303 1.00 95.38 85 GLN A CA 1
ATOM 635 C C . GLN A 1 85 ? -7.801 8.349 2.643 1.00 95.38 85 GLN A C 1
ATOM 637 O O . GLN A 1 85 ? -8.980 8.079 2.859 1.00 95.38 85 GLN A O 1
ATOM 642 N N . LEU A 1 86 ? -6.848 8.187 3.565 1.00 94.19 86 LEU A N 1
ATOM 643 C CA . LEU A 1 86 ? -7.126 7.645 4.892 1.00 94.19 86 LEU A CA 1
ATOM 644 C C . LEU A 1 86 ? -8.045 8.568 5.697 1.00 94.19 86 LEU A C 1
ATOM 646 O O . LEU A 1 86 ? -9.035 8.114 6.261 1.00 94.19 86 LEU A O 1
ATOM 650 N N . LEU A 1 87 ? -7.771 9.874 5.684 1.00 94.25 87 LEU A N 1
ATOM 651 C CA . LEU A 1 87 ? -8.618 10.877 6.331 1.00 94.25 87 LEU A CA 1
ATOM 652 C C . LEU A 1 87 ? -10.032 10.910 5.745 1.00 94.25 87 LEU A C 1
ATOM 654 O O . LEU A 1 87 ? -10.995 11.009 6.499 1.00 94.25 87 LEU A O 1
ATOM 658 N N . LEU A 1 88 ? -10.167 10.819 4.417 1.00 93.88 88 LEU A N 1
ATOM 659 C CA . LEU A 1 88 ? -11.475 10.743 3.761 1.00 93.88 88 LEU A CA 1
ATOM 660 C C . LEU A 1 88 ? -12.231 9.482 4.180 1.00 93.88 88 LEU A C 1
ATOM 662 O O . LEU A 1 88 ? -13.409 9.561 4.513 1.00 93.88 88 LEU A O 1
ATOM 666 N N . HIS A 1 89 ? -11.549 8.337 4.226 1.00 92.62 89 HIS A N 1
ATOM 667 C CA . HIS A 1 89 ? -12.159 7.100 4.695 1.00 92.62 89 HIS A CA 1
ATOM 668 C C . HIS A 1 89 ? -12.631 7.221 6.150 1.00 92.62 89 HIS A C 1
ATOM 670 O O . HIS A 1 89 ? -13.769 6.864 6.448 1.00 92.62 89 HIS A O 1
ATOM 676 N N . ILE A 1 90 ? -11.791 7.748 7.049 1.00 91.50 90 ILE A N 1
ATOM 677 C CA . ILE A 1 90 ? -12.156 7.969 8.455 1.00 91.50 90 ILE A CA 1
ATOM 678 C C . ILE A 1 90 ? -13.376 8.892 8.541 1.00 91.50 90 ILE A C 1
ATOM 680 O O . ILE A 1 90 ? -14.363 8.539 9.178 1.00 91.50 90 ILE A O 1
ATOM 684 N N . ALA A 1 91 ? -13.363 10.024 7.837 1.00 91.38 91 ALA A N 1
ATOM 685 C CA . ALA A 1 91 ? -14.473 10.974 7.849 1.00 91.38 91 ALA A CA 1
ATOM 686 C C . ALA A 1 91 ? -15.797 10.361 7.354 1.00 91.38 91 ALA A C 1
ATOM 688 O O . ALA A 1 91 ? -16.853 10.646 7.921 1.00 91.38 91 ALA A O 1
ATOM 689 N N . ASP A 1 92 ? -15.747 9.512 6.325 1.00 90.81 92 ASP A N 1
ATOM 690 C CA . ASP A 1 92 ? -16.942 8.935 5.706 1.00 90.81 92 ASP A CA 1
ATOM 691 C C . ASP A 1 92 ? -17.459 7.682 6.430 1.00 90.81 92 ASP A C 1
ATOM 693 O O . ASP A 1 92 ? -18.667 7.431 6.450 1.00 90.81 92 ASP A O 1
ATOM 697 N N . ARG A 1 93 ? -16.564 6.859 6.992 1.00 88.31 93 ARG A N 1
ATOM 698 C CA . ARG A 1 93 ? -16.889 5.509 7.494 1.00 88.31 93 ARG A CA 1
ATOM 699 C C . ARG A 1 93 ? -16.674 5.328 8.993 1.00 88.31 93 ARG A C 1
ATOM 701 O O . ARG A 1 93 ? -17.330 4.470 9.583 1.00 88.31 93 ARG A O 1
ATOM 708 N N . ARG A 1 94 ? -15.797 6.120 9.610 1.00 87.06 94 ARG A N 1
ATOM 709 C CA . ARG A 1 94 ? -15.430 6.032 11.035 1.00 87.06 94 ARG A CA 1
ATOM 710 C C . ARG A 1 94 ? -15.361 7.427 11.691 1.00 87.06 94 ARG A C 1
ATOM 712 O O . ARG A 1 94 ? -14.329 7.791 12.249 1.00 87.06 94 ARG A O 1
ATOM 719 N N . PRO A 1 95 ? -16.437 8.239 11.614 1.00 87.12 95 PRO A N 1
ATOM 720 C CA . PRO A 1 95 ? -16.420 9.645 12.042 1.00 87.12 95 PRO A CA 1
ATOM 721 C C . PRO A 1 95 ? -16.267 9.843 13.559 1.00 87.12 95 PRO A C 1
ATOM 723 O O . PRO A 1 95 ? -16.197 10.973 14.032 1.00 87.12 95 PRO A O 1
ATOM 726 N N . ASP A 1 96 ? -16.300 8.756 14.320 1.00 89.00 96 ASP A N 1
ATOM 727 C CA . ASP A 1 96 ? -16.121 8.696 15.765 1.00 89.00 96 ASP A CA 1
ATOM 728 C C . ASP A 1 96 ? -14.655 8.580 16.206 1.00 89.00 96 ASP A C 1
ATOM 730 O O . ASP A 1 96 ? -14.385 8.753 17.392 1.00 89.00 96 ASP A O 1
ATOM 734 N N . ILE A 1 97 ? -13.724 8.338 15.278 1.00 88.62 97 ILE A N 1
ATOM 735 C CA . ILE A 1 97 ? -12.286 8.396 15.560 1.00 88.62 97 ILE A CA 1
ATOM 736 C C . ILE A 1 97 ? -11.888 9.844 15.876 1.00 88.62 97 ILE A C 1
ATOM 738 O O . ILE A 1 97 ? -12.204 10.765 15.117 1.00 88.62 97 ILE A O 1
ATOM 742 N N . ASP A 1 98 ? -11.183 10.037 16.992 1.00 87.31 98 ASP A N 1
ATOM 743 C CA . ASP A 1 98 ? -10.692 11.346 17.413 1.00 87.31 98 ASP A CA 1
ATOM 744 C C . ASP A 1 98 ? -9.489 11.773 16.556 1.00 87.31 98 ASP A C 1
ATOM 746 O O . ASP A 1 98 ? -8.476 11.086 16.456 1.00 87.31 98 ASP A O 1
ATOM 750 N N . LEU A 1 99 ? -9.603 12.936 15.915 1.00 89.75 99 LEU A N 1
ATOM 751 C CA . LEU A 1 99 ? -8.557 13.510 15.068 1.00 89.75 99 LEU A CA 1
ATOM 752 C C . LEU A 1 99 ? -8.008 14.829 15.633 1.00 89.75 99 LEU A C 1
ATOM 754 O O . LEU A 1 99 ? -7.310 15.560 14.920 1.00 89.75 99 LEU A O 1
ATOM 758 N N . ASP A 1 100 ? -8.268 15.138 16.908 1.00 88.81 100 ASP A N 1
ATOM 759 C CA . ASP A 1 100 ? -7.832 16.374 17.574 1.00 88.81 100 ASP A CA 1
ATOM 760 C C . ASP A 1 100 ? -6.306 16.571 17.508 1.00 88.81 100 ASP A C 1
ATOM 762 O O . ASP A 1 100 ? -5.798 17.699 17.484 1.00 88.81 100 ASP A O 1
ATOM 766 N N . PHE A 1 101 ? -5.528 15.487 17.391 1.00 86.88 101 PHE A N 1
ATOM 767 C CA . PHE A 1 101 ? -4.074 15.572 17.234 1.00 86.88 101 PHE A CA 1
ATOM 768 C C . PHE A 1 101 ? -3.648 16.371 15.984 1.00 86.88 101 PHE A C 1
ATOM 770 O O . PHE A 1 101 ? -2.573 16.999 15.991 1.00 86.88 101 PHE A O 1
ATOM 777 N N . LEU A 1 102 ? -4.482 16.403 14.932 1.00 86.19 102 LEU A N 1
ATOM 778 C CA . LEU A 1 102 ? -4.251 17.165 13.698 1.00 86.19 102 LEU A CA 1
ATOM 779 C C . LEU A 1 102 ? -4.292 18.679 13.925 1.00 86.19 102 LEU A C 1
ATOM 781 O O . LEU A 1 102 ? -3.641 19.421 13.186 1.00 86.19 102 LEU A O 1
ATOM 785 N N . GLU A 1 103 ? -4.985 19.154 14.964 1.00 81.62 103 GLU A N 1
ATOM 786 C CA . GLU A 1 103 ? -5.034 20.580 15.308 1.00 81.62 103 GLU A CA 1
ATOM 787 C C . GLU A 1 103 ? -3.683 21.110 15.809 1.00 81.62 103 GLU A C 1
ATOM 789 O O . GLU A 1 103 ? -3.432 22.323 15.855 1.00 81.62 103 GLU A O 1
ATOM 794 N N . SER A 1 104 ? -2.760 20.211 16.165 1.00 76.94 104 SER A N 1
ATOM 795 C CA . SER A 1 104 ? -1.448 20.611 16.645 1.00 76.94 104 SER A CA 1
ATOM 796 C C . SER A 1 104 ? -0.684 21.427 15.590 1.00 76.94 104 SER A C 1
ATOM 798 O O . SER A 1 104 ? -0.664 21.146 14.389 1.00 76.94 104 SER A O 1
ATOM 800 N N . LYS A 1 105 ? 0.047 22.452 16.052 1.00 67.56 105 LYS A N 1
ATOM 801 C CA . LYS A 1 105 ? 0.866 23.335 15.192 1.00 67.56 105 LYS A CA 1
ATOM 802 C C . LYS A 1 105 ? 1.892 22.589 14.326 1.00 67.56 105 LYS A C 1
ATOM 804 O O . LYS A 1 105 ? 2.431 23.165 13.384 1.00 67.56 105 LYS A O 1
ATOM 809 N N . ARG A 1 106 ? 2.194 21.331 14.665 1.00 67.81 106 ARG A N 1
ATOM 810 C CA . ARG A 1 106 ? 3.117 20.461 13.929 1.00 67.81 106 ARG A CA 1
ATOM 811 C C . ARG A 1 106 ? 2.543 20.014 12.582 1.00 67.81 106 ARG A C 1
ATOM 813 O O . ARG A 1 106 ? 3.322 19.848 11.647 1.00 67.81 106 ARG A O 1
ATOM 820 N N . PHE A 1 107 ? 1.220 19.895 12.475 1.00 65.25 107 PHE A N 1
ATOM 821 C CA . PHE A 1 107 ? 0.525 19.386 11.290 1.00 65.25 107 PHE A CA 1
ATOM 822 C C . PHE A 1 107 ? -0.195 20.474 10.478 1.00 65.25 107 PHE A C 1
ATOM 824 O O . PHE A 1 107 ? -0.502 20.278 9.308 1.00 65.25 107 PHE A O 1
ATOM 831 N N . THR A 1 108 ? -0.387 21.669 11.041 1.00 65.62 108 THR A N 1
ATOM 832 C CA . THR A 1 108 ? -1.091 22.780 10.369 1.00 65.62 108 THR A CA 1
ATOM 833 C C . THR A 1 108 ? -0.171 23.746 9.604 1.00 65.62 108 THR A C 1
ATOM 835 O O . THR A 1 108 ? -0.643 24.599 8.847 1.00 65.62 108 THR A O 1
ATOM 838 N N . HIS A 1 109 ? 1.158 23.629 9.741 1.00 67.06 109 HIS A N 1
ATOM 839 C CA . HIS A 1 109 ? 2.110 24.549 9.106 1.00 67.06 109 HIS A CA 1
ATOM 840 C C . HIS A 1 109 ? 2.491 24.123 7.672 1.00 67.06 109 HIS A C 1
ATOM 842 O O . HIS A 1 109 ? 3.364 23.273 7.467 1.00 67.06 109 HIS A O 1
ATOM 848 N N . LYS A 1 110 ? 1.881 24.777 6.668 1.00 59.00 110 LYS A N 1
ATOM 849 C CA . LYS A 1 110 ? 2.036 24.473 5.226 1.00 59.00 110 LYS A CA 1
ATOM 850 C C . LYS A 1 110 ? 3.485 24.422 4.720 1.00 59.00 110 LYS A C 1
ATOM 852 O O . LYS A 1 110 ? 3.782 23.620 3.845 1.00 59.00 110 LYS A O 1
ATOM 857 N N . SER A 1 111 ? 4.394 25.234 5.263 1.00 53.38 111 SER A N 1
ATOM 858 C CA . SER A 1 111 ? 5.766 25.367 4.741 1.00 53.38 111 SER A CA 1
ATOM 859 C C . SER A 1 111 ? 6.757 24.299 5.241 1.00 53.38 111 SER A C 1
ATOM 861 O O . SER A 1 111 ? 7.962 24.531 5.208 1.00 53.38 111 SER A O 1
ATOM 863 N N . SER A 1 112 ? 6.288 23.179 5.806 1.00 56.97 112 SER A N 1
ATOM 864 C CA . SER A 1 112 ? 7.182 22.210 6.467 1.00 56.97 112 SER A CA 1
ATOM 865 C C . SER A 1 112 ? 6.712 20.753 6.429 1.00 56.97 112 SER A C 1
ATOM 867 O O . SER A 1 112 ? 7.041 19.987 7.331 1.00 56.97 112 SER A O 1
ATOM 869 N N . MET A 1 113 ? 5.944 20.356 5.412 1.00 71.88 113 MET A N 1
ATOM 870 C CA . MET A 1 113 ? 5.542 18.954 5.230 1.00 71.88 113 MET A CA 1
ATOM 871 C C . MET A 1 113 ? 6.663 18.152 4.567 1.00 71.88 113 MET A C 1
ATOM 873 O O . MET A 1 113 ? 6.623 17.877 3.371 1.00 71.88 113 MET A O 1
ATOM 877 N N . THR A 1 114 ? 7.686 17.839 5.361 1.00 82.56 114 THR A N 1
ATOM 878 C CA . THR A 1 114 ? 8.750 16.898 5.000 1.00 82.56 114 THR A CA 1
ATOM 879 C C . THR A 1 114 ? 8.245 15.462 5.111 1.00 82.56 114 THR A C 1
ATOM 881 O O . THR A 1 114 ? 7.324 15.190 5.885 1.00 82.56 114 THR A O 1
ATOM 884 N N . LEU A 1 115 ? 8.872 14.529 4.391 1.00 83.50 115 LEU A N 1
ATOM 885 C CA . LEU A 1 115 ? 8.481 13.120 4.431 1.00 83.50 115 LEU A CA 1
ATOM 886 C C . LEU A 1 115 ? 8.443 12.530 5.855 1.00 83.50 115 LEU A C 1
ATOM 888 O O . LEU A 1 115 ? 7.405 11.973 6.201 1.00 83.50 115 LEU A O 1
ATOM 892 N N . PRO A 1 116 ? 9.445 12.731 6.739 1.00 86.19 116 PRO A N 1
ATOM 893 C CA . PRO A 1 116 ? 9.377 12.189 8.100 1.00 86.19 116 PRO A CA 1
ATOM 894 C C . PRO A 1 116 ? 8.170 12.685 8.904 1.00 86.19 116 PRO A C 1
ATOM 896 O O . PRO A 1 116 ? 7.647 11.978 9.760 1.00 86.19 116 PRO A O 1
ATOM 899 N N . ARG A 1 117 ? 7.703 13.912 8.640 1.00 86.75 117 ARG A N 1
ATOM 900 C CA . ARG A 1 117 ? 6.504 14.454 9.294 1.00 86.75 117 ARG A CA 1
ATOM 901 C C . ARG A 1 117 ? 5.225 13.862 8.723 1.00 86.75 117 ARG A C 1
ATOM 903 O O . ARG A 1 117 ? 4.288 13.647 9.482 1.00 86.75 117 ARG A O 1
ATOM 910 N N . LEU A 1 118 ? 5.193 13.614 7.415 1.00 89.44 118 LEU A N 1
ATOM 911 C CA . LEU A 1 118 ? 4.078 12.933 6.762 1.00 89.44 118 LEU A CA 1
ATOM 912 C C . LEU A 1 118 ? 3.986 11.479 7.232 1.00 89.44 118 LEU A C 1
ATOM 914 O O . LEU A 1 118 ? 2.912 11.063 7.636 1.00 89.44 118 LEU A O 1
ATOM 918 N N . LEU A 1 119 ? 5.102 10.750 7.286 1.00 89.75 119 LEU A N 1
ATOM 919 C CA . LEU A 1 119 ? 5.155 9.404 7.861 1.00 89.75 119 LEU A CA 1
ATOM 920 C C . LEU A 1 119 ? 4.692 9.406 9.318 1.00 89.75 119 LEU A C 1
ATOM 922 O O . LEU A 1 119 ? 3.821 8.629 9.676 1.00 89.75 119 LEU A O 1
ATOM 926 N N . ASN A 1 120 ? 5.178 10.337 10.144 1.00 89.25 120 ASN A N 1
ATOM 927 C CA . ASN A 1 120 ? 4.720 10.429 11.530 1.00 89.25 120 ASN A CA 1
ATOM 928 C C . ASN A 1 120 ? 3.212 10.706 11.649 1.00 89.25 120 ASN A C 1
ATOM 930 O O . ASN A 1 120 ? 2.563 10.136 12.519 1.00 89.25 120 ASN A O 1
ATOM 934 N N . MET A 1 121 ? 2.655 11.567 10.791 1.00 90.88 121 MET A N 1
ATOM 935 C CA . MET A 1 121 ? 1.209 11.789 10.725 1.00 90.88 121 MET A CA 1
ATOM 936 C C . MET A 1 121 ? 0.472 10.519 10.295 1.00 90.88 121 MET A C 1
ATOM 938 O O . MET A 1 121 ? -0.559 10.198 10.870 1.00 90.88 121 MET A O 1
ATOM 942 N N . PHE A 1 122 ? 0.999 9.809 9.300 1.00 92.25 122 PHE A N 1
ATOM 943 C CA . PHE A 1 122 ? 0.416 8.572 8.803 1.00 92.25 122 PHE A CA 1
ATOM 944 C C . PHE A 1 122 ? 0.386 7.491 9.886 1.00 92.25 122 PHE A C 1
ATOM 946 O O . PHE A 1 122 ? -0.681 6.961 10.153 1.00 92.25 122 PHE A O 1
ATOM 953 N N . CYS A 1 123 ? 1.500 7.251 10.587 1.00 90.56 123 CYS A N 1
ATOM 954 C CA . CYS A 1 123 ? 1.544 6.326 11.723 1.00 90.56 123 CYS A CA 1
ATOM 955 C C . CYS A 1 123 ? 0.530 6.704 12.802 1.00 90.56 123 CYS A C 1
ATOM 957 O O . CYS A 1 123 ? -0.209 5.848 13.254 1.00 90.56 123 CYS A O 1
ATOM 959 N N . ARG A 1 124 ? 0.425 7.993 13.155 1.00 90.06 124 ARG A N 1
ATOM 960 C CA . ARG A 1 124 ? -0.582 8.448 14.123 1.00 90.06 124 ARG A CA 1
ATOM 961 C C . ARG A 1 124 ? -2.004 8.127 13.678 1.00 90.06 124 ARG A C 1
ATOM 963 O O . ARG A 1 124 ? -2.792 7.694 14.496 1.00 90.06 124 ARG A O 1
ATOM 970 N N . LEU A 1 125 ? -2.327 8.310 12.397 1.00 91.38 125 LEU A N 1
ATOM 971 C CA . LEU A 1 125 ? -3.641 7.929 11.871 1.00 91.38 125 LEU A CA 1
ATOM 972 C C . LEU A 1 125 ? -3.882 6.417 11.937 1.00 91.38 125 LEU A C 1
ATOM 974 O O . LEU A 1 125 ? -5.019 6.005 12.133 1.00 91.38 125 LEU A O 1
ATOM 978 N N . LEU A 1 126 ? -2.839 5.605 11.751 1.00 90.19 126 LEU A N 1
ATOM 979 C CA . LEU A 1 126 ? -2.930 4.154 11.913 1.00 90.19 126 LEU A CA 1
ATOM 980 C C . LEU A 1 126 ? -3.135 3.765 13.383 1.00 90.19 126 LEU A C 1
ATOM 982 O O . LEU A 1 126 ? -3.962 2.902 13.644 1.00 90.19 126 LEU A O 1
ATOM 986 N N . ASP A 1 127 ? -2.457 4.428 14.324 1.00 88.81 127 ASP A N 1
ATOM 987 C CA . ASP A 1 127 ? -2.649 4.208 15.766 1.00 88.81 127 ASP A CA 1
ATOM 988 C C . ASP A 1 127 ? -4.111 4.482 16.173 1.00 88.81 127 ASP A C 1
ATOM 990 O O . ASP A 1 127 ? -4.744 3.672 16.837 1.00 88.81 127 ASP A O 1
ATOM 994 N N . GLU A 1 128 ? -4.702 5.585 15.701 1.00 88.25 128 GLU A N 1
ATOM 995 C CA . GLU A 1 128 ? -6.118 5.887 15.980 1.00 88.25 128 GLU A CA 1
ATOM 996 C C . GLU A 1 128 ? -7.083 4.868 15.332 1.00 88.25 128 GLU A C 1
ATOM 998 O O . GLU A 1 128 ? -8.213 4.685 15.785 1.00 88.25 128 GLU A O 1
ATOM 1003 N N . LEU A 1 129 ? -6.661 4.194 14.254 1.00 85.44 129 LEU A N 1
ATOM 1004 C CA . LEU A 1 129 ? -7.434 3.129 13.610 1.00 85.44 129 LEU A CA 1
ATOM 1005 C C . LEU A 1 129 ? -7.300 1.779 14.316 1.00 85.44 129 LEU A C 1
ATOM 1007 O O . LEU A 1 129 ? -8.256 1.004 14.275 1.00 85.44 129 LEU A O 1
ATOM 1011 N N . SER A 1 130 ? -6.148 1.469 14.918 1.00 81.12 130 SER A N 1
ATOM 1012 C CA . SER A 1 130 ? -5.948 0.205 15.639 1.00 81.12 130 SER A CA 1
ATOM 1013 C C . SER A 1 130 ? -6.737 0.156 16.945 1.00 81.12 130 SER A C 1
ATOM 1015 O O . SER A 1 130 ? -7.171 -0.919 17.350 1.00 81.12 130 SER A O 1
ATOM 1017 N N . GLU A 1 131 ? -6.988 1.306 17.573 1.00 76.38 131 GLU A N 1
ATOM 1018 C CA . GLU A 1 131 ? -7.833 1.406 18.769 1.00 76.38 131 GLU A CA 1
ATOM 1019 C C . GLU A 1 131 ? -9.335 1.180 18.474 1.00 76.38 131 GLU A C 1
ATOM 1021 O O . GLU A 1 131 ? -10.138 1.009 19.396 1.00 76.38 131 GLU A O 1
ATOM 1026 N N . ASP A 1 132 ? -9.736 1.140 17.198 1.00 73.81 132 ASP A N 1
ATOM 1027 C CA . ASP A 1 132 ? -11.127 0.971 16.778 1.00 73.81 132 ASP A CA 1
ATOM 1028 C C . ASP A 1 132 ? -11.539 -0.506 16.629 1.00 73.81 132 ASP A C 1
ATOM 1030 O O . ASP A 1 132 ? -10.980 -1.278 15.852 1.00 73.81 132 ASP A O 1
ATOM 1034 N N . ALA A 1 133 ? -12.638 -0.885 17.282 1.00 61.47 133 ALA A N 1
ATOM 1035 C CA . ALA A 1 133 ? -13.143 -2.263 17.321 1.00 61.47 133 ALA A CA 1
ATOM 1036 C C . ALA A 1 133 ? -13.749 -2.783 15.994 1.00 61.47 133 ALA A C 1
ATOM 1038 O O . ALA A 1 133 ? -14.261 -3.904 15.945 1.00 61.47 133 ALA A O 1
ATOM 1039 N N . ARG A 1 134 ? -13.775 -1.978 14.918 1.00 64.88 134 ARG A N 1
ATOM 1040 C CA . ARG A 1 134 ? -14.365 -2.351 13.609 1.00 64.88 134 ARG A CA 1
ATOM 1041 C C . ARG A 1 134 ? -13.368 -3.005 12.652 1.00 64.88 134 ARG A C 1
ATOM 1043 O O . ARG A 1 134 ? -13.707 -3.264 11.496 1.00 64.88 134 ARG A O 1
ATOM 1050 N N . GLY A 1 135 ? -12.173 -3.307 13.140 1.00 65.19 135 GLY A N 1
ATOM 1051 C CA . GLY A 1 135 ? -11.136 -4.012 12.411 1.00 65.19 135 GLY A CA 1
ATOM 1052 C C . GLY A 1 135 ? -9.963 -3.104 12.078 1.00 65.19 135 GLY A C 1
ATOM 1053 O O . GLY A 1 135 ? -10.120 -1.921 11.754 1.00 65.19 135 GLY A O 1
ATOM 1054 N N . ASN A 1 136 ? -8.795 -3.722 12.118 1.00 79.75 136 ASN A N 1
ATOM 1055 C CA . ASN A 1 136 ? -7.481 -3.108 12.146 1.00 79.75 136 ASN A CA 1
ATOM 1056 C C . ASN A 1 136 ? -6.723 -3.327 10.832 1.00 79.75 136 ASN A C 1
ATOM 1058 O O . ASN A 1 136 ? -5.513 -3.456 10.885 1.00 79.75 136 ASN A O 1
ATOM 1062 N N . ALA A 1 137 ? -7.383 -3.421 9.671 1.00 90.44 137 ALA A N 1
ATOM 1063 C CA . ALA A 1 137 ? -6.680 -3.661 8.410 1.00 90.44 137 ALA A CA 1
ATOM 1064 C C . ALA A 1 137 ? -6.730 -2.470 7.453 1.00 90.44 137 ALA A C 1
ATOM 1066 O O . ALA A 1 137 ? -7.768 -1.820 7.326 1.00 90.44 137 ALA A O 1
ATOM 1067 N N . VAL A 1 138 ? -5.626 -2.222 6.743 1.00 93.81 138 VAL A N 1
ATOM 1068 C CA . VAL A 1 138 ? -5.512 -1.202 5.688 1.00 93.81 138 VAL A CA 1
ATOM 1069 C C . VAL A 1 138 ? -4.798 -1.796 4.478 1.00 93.81 138 VAL A C 1
ATOM 1071 O O . VAL A 1 138 ? -3.719 -2.378 4.594 1.00 93.81 138 VAL A O 1
ATOM 1074 N N . PHE A 1 139 ? -5.378 -1.602 3.295 1.00 95.75 139 PHE A N 1
ATOM 1075 C CA . PHE A 1 139 ? -4.762 -1.972 2.025 1.00 95.75 139 PHE A CA 1
ATOM 1076 C C . PHE A 1 139 ? -4.054 -0.758 1.427 1.00 95.75 139 PHE A C 1
ATOM 1078 O O . PHE A 1 139 ? -4.645 0.315 1.316 1.00 95.75 139 PHE A O 1
ATOM 1085 N N . ILE A 1 140 ? -2.797 -0.921 1.021 1.00 96.12 140 ILE A N 1
ATOM 1086 C CA . ILE A 1 140 ? -2.010 0.114 0.347 1.00 96.12 140 ILE A CA 1
ATOM 1087 C C . ILE A 1 140 ? -1.515 -0.431 -0.985 1.00 96.12 140 ILE A C 1
ATOM 1089 O O . ILE A 1 140 ? -0.792 -1.418 -1.023 1.00 96.12 140 ILE A O 1
ATOM 1093 N N . ILE A 1 141 ? -1.862 0.241 -2.077 1.00 96.12 141 ILE A N 1
ATOM 1094 C CA . ILE A 1 141 ? -1.455 -0.133 -3.430 1.00 96.12 141 ILE A CA 1
ATOM 1095 C C . ILE A 1 141 ? -0.631 1.014 -4.014 1.00 96.12 141 ILE A C 1
ATOM 1097 O O . ILE A 1 141 ? -1.156 2.103 -4.258 1.00 96.12 141 ILE A O 1
ATOM 1101 N N . ILE A 1 142 ? 0.662 0.773 -4.225 1.00 94.12 142 ILE A N 1
ATOM 1102 C CA . ILE A 1 142 ? 1.595 1.723 -4.831 1.00 94.12 142 ILE A CA 1
ATOM 1103 C C . ILE A 1 142 ? 2.005 1.168 -6.191 1.00 94.12 142 ILE A C 1
ATOM 1105 O O . ILE A 1 142 ? 2.818 0.251 -6.304 1.00 94.12 142 ILE A O 1
ATOM 1109 N N . ASP A 1 143 ? 1.409 1.735 -7.230 1.00 91.75 143 ASP A N 1
ATOM 1110 C CA . ASP A 1 143 ? 1.657 1.352 -8.607 1.00 91.75 143 ASP A CA 1
ATOM 1111 C C . ASP A 1 143 ? 2.776 2.194 -9.236 1.00 91.75 143 ASP A C 1
ATOM 1113 O O . ASP A 1 143 ? 2.887 3.395 -8.964 1.00 91.75 143 ASP A O 1
ATOM 1117 N N . SER A 1 144 ? 3.572 1.576 -10.112 1.00 89.00 144 SER A N 1
ATOM 1118 C CA . SER A 1 144 ? 4.574 2.250 -10.944 1.00 89.00 144 SER A CA 1
ATOM 1119 C C . SER A 1 144 ? 5.616 3.074 -10.165 1.00 89.00 144 SER A C 1
ATOM 1121 O O . SER A 1 144 ? 5.807 4.267 -10.439 1.00 89.00 144 SER A O 1
ATOM 1123 N N . ILE A 1 145 ? 6.307 2.472 -9.188 1.00 88.31 145 ILE A N 1
ATOM 1124 C CA . ILE A 1 145 ? 7.284 3.191 -8.338 1.00 88.31 145 ILE A CA 1
ATOM 1125 C C . ILE A 1 145 ? 8.466 3.742 -9.144 1.00 88.31 145 ILE A C 1
ATOM 1127 O O . ILE A 1 145 ? 8.927 4.855 -8.883 1.00 88.31 145 ILE A O 1
ATOM 1131 N N . SER A 1 146 ? 8.893 3.033 -10.188 1.00 85.38 146 SER A N 1
ATOM 1132 C CA . SER A 1 146 ? 9.951 3.440 -11.119 1.00 85.38 146 SER A CA 1
ATOM 1133 C C . SER A 1 146 ? 9.696 4.809 -11.760 1.00 85.38 146 SER A C 1
ATOM 1135 O O . SER A 1 146 ? 10.618 5.475 -12.235 1.00 85.38 146 SER A O 1
ATOM 1137 N N . ARG A 1 147 ? 8.431 5.250 -11.761 1.00 83.38 147 ARG A N 1
ATOM 1138 C CA . ARG A 1 147 ? 7.967 6.511 -12.345 1.00 83.38 147 ARG A CA 1
ATOM 1139 C C . ARG A 1 147 ? 7.912 7.657 -11.341 1.00 83.38 147 ARG A C 1
ATOM 1141 O O . ARG A 1 147 ? 7.358 8.715 -11.655 1.00 83.38 147 ARG A O 1
ATOM 1148 N N . PHE A 1 148 ? 8.437 7.478 -10.131 1.00 82.62 148 PHE A N 1
ATOM 1149 C CA . PHE A 1 148 ? 8.492 8.550 -9.145 1.00 82.62 148 PHE A CA 1
ATOM 1150 C C . PHE A 1 148 ? 9.381 9.686 -9.652 1.00 82.62 148 PHE A C 1
ATOM 1152 O O . PHE A 1 148 ? 10.467 9.482 -10.190 1.00 82.62 148 PHE A O 1
ATOM 1159 N N . GLN A 1 149 ? 8.920 10.921 -9.468 1.00 76.69 149 GLN A N 1
ATOM 1160 C CA . GLN A 1 149 ? 9.746 12.085 -9.764 1.00 76.69 149 GLN A CA 1
ATOM 1161 C C . GLN A 1 149 ? 10.849 12.226 -8.710 1.00 76.69 149 GLN A C 1
ATOM 1163 O O . GLN A 1 149 ? 10.557 12.278 -7.514 1.00 76.69 149 GLN A O 1
ATOM 1168 N N . GLY A 1 150 ? 12.101 12.351 -9.152 1.00 75.50 150 GLY A N 1
ATOM 1169 C CA . GLY A 1 150 ? 13.263 12.533 -8.278 1.00 75.50 150 GLY A CA 1
ATOM 1170 C C . GLY A 1 150 ? 14.310 11.436 -8.454 1.00 75.50 150 GLY A C 1
ATOM 1171 O O . GLY A 1 150 ? 14.375 10.792 -9.499 1.00 75.50 150 GLY A O 1
ATOM 1172 N N . SER A 1 151 ? 15.164 11.264 -7.443 1.00 81.06 151 SER A N 1
ATOM 1173 C CA . SER A 1 151 ? 16.133 10.167 -7.403 1.00 81.06 151 SER A CA 1
ATOM 1174 C C . SER A 1 151 ? 15.428 8.853 -7.070 1.00 81.06 151 SER A C 1
ATOM 1176 O O . SER A 1 151 ? 14.672 8.788 -6.102 1.00 81.06 151 SER A O 1
ATOM 1178 N N . MET A 1 152 ? 15.721 7.794 -7.827 1.00 80.62 152 MET A N 1
ATOM 1179 C CA . MET A 1 152 ? 15.232 6.447 -7.512 1.00 80.62 152 MET A CA 1
ATOM 1180 C C . MET A 1 152 ? 15.827 5.891 -6.215 1.00 80.62 152 MET A C 1
ATOM 1182 O O . MET A 1 152 ? 15.177 5.095 -5.551 1.00 80.62 152 MET A O 1
ATOM 1186 N N . GLU A 1 153 ? 17.031 6.320 -5.825 1.00 83.06 153 GLU A N 1
ATOM 1187 C CA . GLU A 1 153 ? 17.628 5.939 -4.536 1.00 83.06 153 GLU A CA 1
ATOM 1188 C C . GLU A 1 153 ? 16.865 6.572 -3.364 1.00 83.06 153 GLU A C 1
ATOM 1190 O O . GLU A 1 153 ? 16.594 5.908 -2.362 1.00 83.06 153 GLU A O 1
ATOM 1195 N N . ASP A 1 154 ? 16.458 7.837 -3.517 1.00 81.50 154 ASP A N 1
ATOM 1196 C CA . ASP A 1 154 ? 15.644 8.526 -2.513 1.00 81.50 154 ASP A CA 1
ATOM 1197 C C . ASP A 1 154 ? 14.246 7.896 -2.452 1.00 81.50 154 ASP A C 1
ATOM 1199 O O . ASP A 1 154 ? 13.759 7.584 -1.371 1.00 81.50 154 ASP A O 1
ATOM 1203 N N . ALA A 1 155 ? 13.626 7.619 -3.607 1.00 81.00 155 ALA A N 1
ATOM 1204 C CA . ALA A 1 155 ? 12.333 6.938 -3.669 1.00 81.00 155 ALA A CA 1
ATOM 1205 C C . ALA A 1 155 ? 12.377 5.551 -3.007 1.00 81.00 155 ALA A C 1
ATOM 1207 O O . ALA A 1 155 ? 11.482 5.223 -2.230 1.00 81.00 155 ALA A O 1
ATOM 1208 N N . ALA A 1 156 ? 13.430 4.767 -3.263 1.00 85.19 156 ALA A N 1
ATOM 1209 C CA . ALA A 1 156 ? 13.634 3.476 -2.618 1.00 85.19 156 ALA A CA 1
ATOM 1210 C C . ALA A 1 156 ? 13.756 3.632 -1.096 1.00 85.19 156 ALA A C 1
ATOM 1212 O O . ALA A 1 156 ? 13.026 2.984 -0.352 1.00 85.19 156 ALA A O 1
ATOM 1213 N N . THR A 1 157 ? 14.611 4.550 -0.636 1.00 86.88 157 THR A N 1
ATOM 1214 C CA . THR A 1 157 ? 14.789 4.853 0.794 1.00 86.88 157 THR A CA 1
ATOM 1215 C C . THR A 1 157 ? 13.466 5.236 1.460 1.00 86.88 157 THR A C 1
ATOM 1217 O O . THR A 1 157 ? 13.156 4.778 2.559 1.00 86.88 157 THR A O 1
ATOM 1220 N N . ASP A 1 158 ? 12.670 6.059 0.790 1.00 85.12 158 ASP A N 1
ATOM 1221 C CA . ASP A 1 158 ? 11.409 6.575 1.308 1.00 85.12 158 ASP A CA 1
ATOM 1222 C C . ASP A 1 158 ? 10.318 5.493 1.378 1.00 85.12 158 ASP A C 1
ATOM 1224 O O . ASP A 1 158 ? 9.557 5.443 2.347 1.00 85.12 158 ASP A O 1
ATOM 1228 N N . VAL A 1 159 ? 10.252 4.601 0.384 1.00 87.25 159 VAL A N 1
ATOM 1229 C CA . VAL A 1 159 ? 9.348 3.438 0.402 1.00 87.25 159 VAL A CA 1
ATOM 1230 C C . VAL A 1 159 ? 9.769 2.441 1.482 1.00 87.25 159 VAL A C 1
ATOM 1232 O O . VAL A 1 159 ? 8.911 1.920 2.190 1.00 87.25 159 VAL A O 1
ATOM 1235 N N . LEU A 1 160 ? 11.071 2.225 1.683 1.00 89.06 160 LEU A N 1
ATOM 1236 C CA . LEU A 1 160 ? 11.577 1.374 2.764 1.00 89.06 160 LEU A CA 1
ATOM 1237 C C . LEU A 1 160 ? 11.231 1.938 4.146 1.00 89.06 160 LEU A C 1
ATOM 1239 O O . LEU A 1 160 ? 10.818 1.184 5.018 1.00 89.06 160 LEU A O 1
ATOM 1243 N N . GLN A 1 161 ? 11.304 3.259 4.338 1.00 88.38 161 GLN A N 1
ATOM 1244 C CA . GLN A 1 161 ? 10.848 3.888 5.585 1.00 88.38 161 GLN A CA 1
ATOM 1245 C C . GLN A 1 161 ? 9.345 3.706 5.819 1.00 88.38 161 GLN A C 1
ATOM 1247 O O . GLN A 1 161 ? 8.915 3.573 6.965 1.00 88.38 161 GLN A O 1
ATOM 1252 N N . LEU A 1 162 ? 8.538 3.718 4.755 1.00 86.94 162 LEU A N 1
ATOM 1253 C CA . LEU A 1 162 ? 7.113 3.413 4.853 1.00 86.94 162 LEU A CA 1
ATOM 1254 C C . LEU A 1 162 ? 6.888 1.946 5.245 1.00 86.94 162 LEU A C 1
ATOM 1256 O O . LEU A 1 162 ? 6.074 1.690 6.127 1.00 86.94 162 LEU A O 1
ATOM 1260 N N . LEU A 1 163 ? 7.624 1.008 4.642 1.00 88.38 163 LEU A N 1
ATOM 1261 C CA . LEU A 1 163 ? 7.586 -0.411 5.009 1.00 88.38 163 LEU A CA 1
ATOM 1262 C C . LEU A 1 163 ? 7.978 -0.621 6.479 1.00 88.38 163 LEU A C 1
ATOM 1264 O O . LEU A 1 163 ? 7.232 -1.256 7.215 1.00 88.38 163 LEU A O 1
ATOM 1268 N N . ASP A 1 164 ? 9.069 -0.004 6.938 1.00 88.44 164 ASP A N 1
ATOM 1269 C CA . ASP A 1 164 ? 9.509 -0.072 8.340 1.00 88.44 164 ASP A CA 1
ATOM 1270 C C . ASP A 1 164 ? 8.445 0.459 9.309 1.00 88.44 164 ASP A C 1
ATOM 1272 O O . ASP A 1 164 ? 8.237 -0.094 10.389 1.00 88.44 164 ASP A O 1
ATOM 1276 N N . ALA A 1 165 ? 7.786 1.559 8.940 1.00 82.06 165 ALA A N 1
ATOM 1277 C CA . ALA A 1 165 ? 6.723 2.158 9.737 1.00 82.06 165 ALA A CA 1
ATOM 1278 C C . ALA A 1 165 ? 5.474 1.267 9.796 1.00 82.06 165 ALA A C 1
ATOM 1280 O O . ALA A 1 165 ? 4.790 1.228 10.817 1.00 82.06 165 ALA A O 1
ATOM 1281 N N . ILE A 1 166 ? 5.189 0.560 8.705 1.00 80.19 166 ILE A N 1
ATOM 1282 C CA . ILE A 1 166 ? 4.084 -0.389 8.580 1.00 80.19 166 ILE A CA 1
ATOM 1283 C C . ILE A 1 166 ? 4.335 -1.644 9.415 1.00 80.19 166 ILE A C 1
ATOM 1285 O O . ILE A 1 166 ? 3.443 -2.076 10.137 1.00 80.19 166 ILE A O 1
ATOM 1289 N N . GLU A 1 167 ? 5.544 -2.203 9.363 1.00 83.06 167 GLU A N 1
ATOM 1290 C CA . GLU A 1 167 ? 5.928 -3.397 10.129 1.00 83.06 167 GLU A CA 1
ATOM 1291 C C . GLU A 1 167 ? 5.840 -3.187 11.650 1.00 83.06 167 GLU A C 1
ATOM 1293 O O . GLU A 1 167 ? 5.715 -4.147 12.405 1.00 83.06 167 GLU A O 1
ATOM 1298 N N . GLN A 1 168 ? 5.906 -1.935 12.108 1.00 83.88 168 GLN A N 1
ATOM 1299 C CA . GLN A 1 168 ? 5.820 -1.563 13.522 1.00 83.88 168 GLN A CA 1
ATOM 1300 C C . GLN A 1 168 ? 4.396 -1.227 13.987 1.00 83.88 168 GLN A C 1
ATOM 1302 O O . GLN A 1 168 ? 4.215 -0.908 15.161 1.00 83.88 168 GLN A O 1
ATOM 1307 N N . SER A 1 169 ? 3.408 -1.241 13.090 1.00 85.44 169 SER A N 1
ATOM 1308 C CA . SER A 1 169 ? 2.024 -0.903 13.417 1.00 85.44 169 SER A CA 1
ATOM 1309 C C . SER A 1 169 ? 1.251 -2.122 13.919 1.00 85.44 169 SER A C 1
ATOM 1311 O O . SER A 1 169 ? 1.423 -3.226 13.409 1.00 85.44 169 SER A O 1
ATOM 1313 N N . ASP A 1 170 ? 0.336 -1.901 14.864 1.00 86.81 170 ASP A N 1
ATOM 1314 C CA . ASP A 1 170 ? -0.637 -2.912 15.305 1.00 86.81 170 ASP A CA 1
ATOM 1315 C C . ASP A 1 170 ? -1.798 -3.100 14.295 1.00 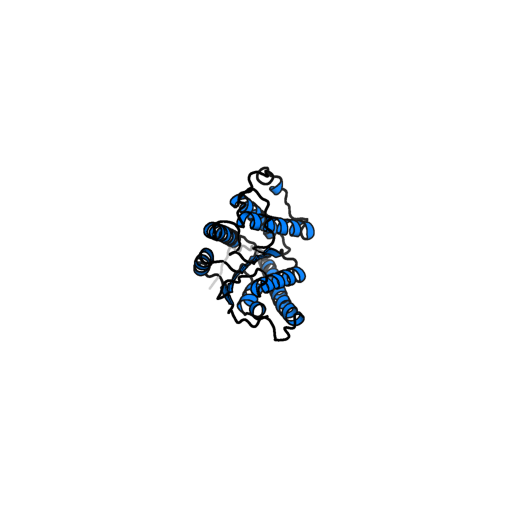86.81 170 ASP A C 1
ATOM 1317 O O . ASP A 1 170 ? -2.663 -3.967 14.458 1.00 86.81 170 ASP A O 1
ATOM 1321 N N . VAL A 1 171 ? -1.831 -2.282 13.236 1.00 89.94 171 VAL A N 1
ATOM 1322 C CA . VAL A 1 171 ? -2.738 -2.423 12.092 1.00 89.94 171 VAL A CA 1
ATOM 1323 C C . VAL A 1 171 ? -2.182 -3.485 11.137 1.00 89.94 171 VAL A C 1
ATOM 1325 O O . VAL A 1 171 ? -1.021 -3.436 10.739 1.00 89.94 171 VAL A O 1
ATOM 1328 N N . VAL A 1 172 ? -3.024 -4.426 10.710 1.00 91.38 172 VAL A N 1
ATOM 1329 C CA . VAL A 1 172 ? -2.737 -5.370 9.627 1.00 91.38 172 VAL A CA 1
ATOM 1330 C C . VAL A 1 172 ? -2.652 -4.619 8.299 1.00 91.38 172 VAL A C 1
ATOM 1332 O O . VAL A 1 172 ? -3.647 -4.179 7.721 1.00 91.38 172 VAL A O 1
ATOM 1335 N N . MET A 1 173 ? -1.445 -4.493 7.769 1.00 91.81 173 MET A N 1
ATOM 1336 C CA . MET A 1 173 ? -1.189 -3.752 6.540 1.00 91.81 173 MET A CA 1
ATOM 1337 C C . MET A 1 173 ? -1.004 -4.707 5.365 1.00 91.81 173 MET A C 1
ATOM 1339 O O . MET A 1 173 ? -0.117 -5.561 5.361 1.00 91.81 173 MET A O 1
ATOM 1343 N N . LYS A 1 174 ? -1.818 -4.532 4.327 1.00 93.81 174 LYS A N 1
ATOM 1344 C CA . LYS A 1 174 ? -1.719 -5.275 3.068 1.00 93.81 174 LYS A CA 1
ATOM 1345 C C . LYS A 1 174 ? -1.147 -4.370 1.997 1.00 93.81 174 LYS A C 1
ATOM 1347 O O . LYS A 1 174 ? -1.862 -3.544 1.437 1.00 93.81 174 LYS A O 1
ATOM 1352 N N . MET A 1 175 ? 0.146 -4.508 1.726 1.00 94.75 175 MET A N 1
ATOM 1353 C CA . MET A 1 175 ? 0.837 -3.654 0.769 1.00 94.75 175 MET A CA 1
ATOM 1354 C C . MET A 1 175 ? 1.057 -4.375 -0.560 1.00 94.75 175 MET A C 1
ATOM 1356 O O . MET A 1 175 ? 1.561 -5.492 -0.590 1.00 94.75 175 MET A O 1
ATOM 1360 N N . LEU A 1 176 ? 0.691 -3.717 -1.654 1.00 95.62 176 LEU A N 1
ATOM 1361 C CA . LEU A 1 176 ? 0.979 -4.132 -3.018 1.00 95.62 176 LEU A CA 1
ATOM 1362 C C . LEU A 1 176 ? 1.872 -3.073 -3.663 1.00 95.62 176 LEU A C 1
ATOM 1364 O O . LEU A 1 176 ? 1.482 -1.907 -3.758 1.00 95.62 176 LEU A O 1
ATOM 1368 N N . LEU A 1 177 ? 3.055 -3.483 -4.102 1.00 94.25 177 LEU A N 1
ATOM 1369 C CA . LEU A 1 177 ? 4.023 -2.640 -4.793 1.00 94.25 177 LEU A CA 1
ATOM 1370 C C . LEU A 1 177 ? 4.225 -3.160 -6.212 1.00 94.25 177 LEU A C 1
ATOM 1372 O O . LEU A 1 177 ? 4.245 -4.370 -6.425 1.00 94.25 177 LEU A O 1
ATOM 1376 N N . THR A 1 178 ? 4.394 -2.261 -7.177 1.00 92.56 178 THR A N 1
ATOM 1377 C CA . THR A 1 178 ? 4.652 -2.666 -8.565 1.00 92.56 178 THR A CA 1
ATOM 1378 C C . THR A 1 178 ? 5.694 -1.781 -9.228 1.00 92.56 178 THR A C 1
ATOM 1380 O O . THR A 1 178 ? 5.775 -0.583 -8.920 1.00 92.56 178 THR A O 1
ATOM 1383 N N . ASP A 1 179 ? 6.437 -2.372 -10.165 1.00 88.12 179 ASP A N 1
ATOM 1384 C CA . ASP A 1 179 ? 7.458 -1.706 -10.977 1.00 88.12 179 ASP A CA 1
ATOM 1385 C C . ASP A 1 179 ? 8.399 -0.881 -10.083 1.00 88.12 179 ASP A C 1
ATOM 1387 O O . ASP A 1 179 ? 8.475 0.344 -10.155 1.00 88.12 179 ASP A O 1
ATOM 1391 N N . LEU A 1 180 ? 9.053 -1.572 -9.149 1.00 87.56 180 LEU A N 1
ATOM 1392 C CA . LEU A 1 180 ? 9.890 -1.042 -8.069 1.00 87.56 180 LEU A CA 1
ATOM 1393 C C . LEU A 1 180 ? 11.125 -0.296 -8.593 1.00 87.56 180 LEU A C 1
ATOM 1395 O O . LEU A 1 180 ? 11.597 0.671 -7.986 1.00 87.56 180 LEU A O 1
ATOM 1399 N N . GLY A 1 181 ? 11.665 -0.763 -9.719 1.00 83.12 181 GLY A N 1
ATOM 1400 C CA . GLY A 1 181 ? 12.967 -0.364 -10.240 1.00 83.12 181 GLY A CA 1
ATOM 1401 C C . GLY A 1 181 ? 14.154 -0.975 -9.466 1.00 83.12 181 GLY A C 1
ATOM 1402 O O . GLY A 1 181 ? 13.996 -1.487 -8.356 1.00 83.12 181 GLY A O 1
ATOM 1403 N N . PRO A 1 182 ? 15.382 -0.923 -10.026 1.00 81.50 182 PRO A N 1
ATOM 1404 C CA . PRO A 1 182 ? 16.498 -1.735 -9.529 1.00 81.50 182 PRO A CA 1
ATOM 1405 C C . PRO A 1 182 ? 16.921 -1.496 -8.067 1.00 81.50 182 PRO A C 1
ATOM 1407 O O . PRO A 1 182 ? 17.130 -2.488 -7.370 1.00 81.50 182 PRO A O 1
ATOM 1410 N N . PRO A 1 183 ? 17.055 -0.245 -7.568 1.00 81.69 183 PRO A N 1
ATOM 1411 C CA . PRO A 1 183 ? 17.515 -0.019 -6.196 1.00 81.69 183 PRO A CA 1
ATOM 1412 C C . PRO A 1 183 ? 16.570 -0.610 -5.148 1.00 81.69 183 PRO A C 1
ATOM 1414 O O . PRO A 1 183 ? 17.019 -1.221 -4.187 1.00 81.69 183 PRO A O 1
ATOM 1417 N N . LEU A 1 184 ? 15.260 -0.457 -5.352 1.00 83.69 184 LEU A N 1
ATOM 1418 C CA . LEU A 1 184 ? 14.254 -0.924 -4.404 1.00 83.69 184 LEU A CA 1
ATOM 1419 C C . LEU A 1 184 ? 14.032 -2.438 -4.505 1.00 83.69 184 LEU A C 1
ATOM 1421 O O . LEU A 1 184 ? 13.842 -3.089 -3.483 1.00 83.69 184 LEU A O 1
ATOM 1425 N N . LEU A 1 185 ? 14.113 -3.005 -5.712 1.00 84.12 185 LEU A N 1
ATOM 1426 C CA . LEU A 1 185 ? 13.996 -4.449 -5.920 1.00 84.12 185 LEU A CA 1
ATOM 1427 C C . LEU A 1 185 ? 15.049 -5.231 -5.124 1.00 84.12 185 LEU A C 1
ATOM 1429 O O . LEU A 1 185 ? 14.716 -6.211 -4.463 1.00 84.12 185 LEU A O 1
ATOM 1433 N N . MET A 1 186 ? 16.305 -4.772 -5.135 1.00 83.12 186 MET A N 1
ATOM 1434 C CA . MET A 1 186 ? 17.382 -5.420 -4.379 1.00 83.12 186 MET A CA 1
ATOM 1435 C C . MET A 1 186 ? 17.111 -5.420 -2.869 1.00 83.12 186 MET A C 1
ATOM 1437 O O . MET A 1 186 ? 17.243 -6.452 -2.219 1.00 83.12 186 MET A O 1
ATOM 1441 N N . GLU A 1 187 ? 16.685 -4.283 -2.322 1.00 82.56 187 GLU A N 1
ATOM 1442 C CA . GLU A 1 187 ? 16.387 -4.130 -0.892 1.00 82.56 187 GLU A CA 1
ATOM 1443 C C . GLU A 1 187 ? 15.172 -4.971 -0.463 1.00 82.56 187 GLU A C 1
ATOM 1445 O O . GLU A 1 187 ? 15.147 -5.557 0.618 1.00 82.56 187 GLU A O 1
ATOM 1450 N N . ILE A 1 188 ? 14.162 -5.084 -1.329 1.00 80.19 188 ILE A N 1
ATOM 1451 C CA . ILE A 1 188 ? 12.961 -5.892 -1.085 1.00 80.19 188 ILE A CA 1
ATOM 1452 C C . ILE A 1 188 ? 13.284 -7.392 -1.059 1.00 80.19 188 ILE A C 1
ATOM 1454 O O . ILE A 1 188 ? 12.758 -8.115 -0.208 1.00 80.19 188 ILE A O 1
ATOM 1458 N N . GLN A 1 189 ? 14.192 -7.858 -1.921 1.00 77.44 189 GLN A N 1
ATOM 1459 C CA . GLN A 1 189 ? 14.646 -9.254 -1.931 1.00 77.44 189 GLN A CA 1
ATOM 1460 C C . GLN A 1 189 ? 15.361 -9.650 -0.631 1.00 77.44 189 GLN A C 1
ATOM 1462 O O . GLN A 1 189 ? 15.245 -10.792 -0.183 1.00 77.44 189 GLN A O 1
ATOM 1467 N N . GLU A 1 190 ? 16.050 -8.711 0.020 1.00 78.12 190 GLU A N 1
ATOM 1468 C CA . GLU A 1 190 ? 16.678 -8.943 1.326 1.00 78.12 190 GLU A CA 1
ATOM 1469 C C . GLU A 1 190 ? 15.660 -9.020 2.478 1.00 78.12 190 GLU A C 1
ATOM 1471 O O . GLU A 1 190 ? 15.930 -9.653 3.500 1.00 78.12 190 GLU A O 1
ATOM 1476 N N . ARG A 1 191 ? 14.468 -8.433 2.311 1.00 76.56 191 ARG A N 1
ATOM 1477 C CA . ARG A 1 191 ? 13.412 -8.358 3.336 1.00 76.56 191 ARG A CA 1
ATOM 1478 C C . ARG A 1 191 ? 12.453 -9.553 3.370 1.00 76.56 191 ARG A C 1
ATOM 1480 O O . ARG A 1 191 ? 11.488 -9.522 4.125 1.00 76.56 191 ARG A O 1
ATOM 1487 N N . HIS A 1 192 ? 12.701 -10.611 2.593 1.00 71.69 192 HIS A N 1
ATOM 1488 C CA . HIS A 1 192 ? 11.793 -11.767 2.469 1.00 71.69 192 HIS A CA 1
ATOM 1489 C C . HIS A 1 192 ? 10.354 -11.388 2.061 1.00 71.69 192 HIS A C 1
ATOM 1491 O O . HIS A 1 192 ? 9.391 -12.064 2.427 1.00 71.69 192 HIS A O 1
ATOM 1497 N N . ILE A 1 193 ? 10.204 -10.314 1.288 1.00 85.50 193 ILE A N 1
ATOM 1498 C CA . ILE A 1 193 ? 8.923 -9.912 0.702 1.00 85.50 193 ILE A CA 1
ATOM 1499 C C . ILE A 1 193 ? 8.552 -10.899 -0.413 1.00 85.50 193 ILE A C 1
ATOM 1501 O O . ILE A 1 193 ? 9.420 -11.399 -1.127 1.00 85.50 193 ILE A O 1
ATOM 1505 N N . THR A 1 194 ? 7.258 -11.200 -0.555 1.00 90.19 194 THR A N 1
ATOM 1506 C CA . THR A 1 194 ? 6.785 -12.074 -1.639 1.00 90.19 194 THR A CA 1
ATOM 1507 C C . THR A 1 194 ? 6.871 -11.332 -2.964 1.00 90.19 194 THR A C 1
ATOM 1509 O O . THR A 1 194 ? 6.359 -10.220 -3.080 1.00 90.19 194 THR A O 1
ATOM 1512 N N . GLU A 1 195 ? 7.499 -11.953 -3.957 1.00 91.81 195 GLU A N 1
ATOM 1513 C CA . GLU A 1 195 ? 7.652 -11.409 -5.304 1.00 91.81 195 GLU A CA 1
ATOM 1514 C C . GLU A 1 195 ? 6.866 -12.271 -6.297 1.00 91.81 195 GLU A C 1
ATOM 1516 O O . GLU A 1 195 ? 7.026 -13.492 -6.329 1.00 91.81 195 GLU A O 1
ATOM 1521 N N . LEU A 1 196 ? 6.039 -11.627 -7.117 1.00 92.19 196 LEU A N 1
ATOM 1522 C CA . LEU A 1 196 ? 5.420 -12.212 -8.298 1.00 92.19 196 LEU A CA 1
ATOM 1523 C C . LEU A 1 196 ? 6.098 -11.631 -9.541 1.00 92.19 196 LEU A C 1
ATOM 1525 O O . LEU A 1 196 ? 5.854 -10.480 -9.909 1.00 92.19 196 LEU A O 1
ATOM 1529 N N . SER A 1 197 ? 6.918 -12.442 -10.204 1.00 89.56 197 SER A N 1
ATOM 1530 C CA . SER A 1 197 ? 7.514 -12.084 -11.493 1.00 89.56 197 SER A CA 1
ATOM 1531 C C . SER A 1 197 ? 6.515 -12.352 -12.626 1.00 89.56 197 SER A C 1
ATOM 1533 O O . SER A 1 197 ? 5.993 -13.460 -12.765 1.00 89.56 197 SER A O 1
ATOM 1535 N N . VAL A 1 198 ? 6.235 -11.332 -13.434 1.00 88.44 198 VAL A N 1
ATOM 1536 C CA . VAL A 1 198 ? 5.253 -11.327 -14.523 1.00 88.44 198 VAL A CA 1
ATOM 1537 C C . VAL A 1 198 ? 5.992 -11.432 -15.861 1.00 88.44 198 VAL A C 1
ATOM 1539 O O . VAL A 1 198 ? 6.676 -10.482 -16.250 1.00 88.44 198 VAL A O 1
ATOM 1542 N N . PRO A 1 199 ? 5.841 -12.546 -16.599 1.00 84.12 199 PRO A N 1
ATOM 1543 C CA . PRO A 1 199 ? 6.472 -12.699 -17.905 1.00 84.12 199 PRO A CA 1
ATOM 1544 C C . PRO A 1 199 ? 6.012 -11.657 -18.933 1.00 84.12 199 PRO A C 1
ATOM 1546 O O . PRO A 1 199 ? 4.856 -11.231 -18.937 1.00 84.12 199 PRO A O 1
ATOM 1549 N N . ASP A 1 200 ? 6.883 -11.324 -19.887 1.00 73.38 200 ASP A N 1
ATOM 1550 C CA . ASP A 1 200 ? 6.554 -10.394 -20.983 1.00 73.38 200 ASP A CA 1
ATOM 1551 C C . ASP A 1 200 ? 5.387 -10.895 -21.860 1.00 73.38 200 ASP A C 1
ATOM 1553 O O . ASP A 1 200 ? 4.588 -10.108 -22.367 1.00 73.38 200 ASP A O 1
ATOM 1557 N N . ASP A 1 201 ? 5.271 -12.220 -22.004 1.00 66.25 201 ASP A N 1
ATOM 1558 C CA . ASP A 1 201 ? 4.243 -12.911 -22.791 1.00 66.25 201 ASP A CA 1
ATOM 1559 C C . ASP A 1 201 ? 3.045 -13.361 -21.932 1.00 66.25 201 ASP A C 1
ATOM 1561 O O . ASP A 1 201 ? 2.410 -14.385 -22.208 1.00 66.25 201 ASP A O 1
ATOM 1565 N N . VAL A 1 202 ? 2.711 -12.632 -20.864 1.00 62.59 202 VAL A N 1
ATOM 1566 C CA . VAL A 1 202 ? 1.424 -12.849 -20.195 1.00 62.59 202 VAL A CA 1
ATOM 1567 C C . VAL A 1 202 ? 0.334 -12.438 -21.175 1.00 62.59 202 VAL A C 1
ATOM 1569 O O . VAL A 1 202 ? 0.182 -11.258 -21.481 1.00 62.59 202 VAL A O 1
ATOM 1572 N N . ASP A 1 203 ? -0.387 -13.431 -21.707 1.00 53.81 203 ASP A N 1
ATOM 1573 C CA . ASP A 1 203 ? -1.407 -13.264 -22.744 1.00 53.81 203 ASP A CA 1
ATOM 1574 C C . ASP A 1 203 ? -2.473 -12.257 -22.275 1.00 53.81 203 ASP A C 1
ATOM 1576 O O . ASP A 1 203 ? -3.440 -12.583 -21.583 1.00 53.81 203 ASP A O 1
ATOM 1580 N N . GLY A 1 204 ? -2.249 -10.989 -22.624 1.00 52.09 204 GLY A N 1
ATOM 1581 C CA . GLY A 1 204 ? -3.026 -9.829 -22.196 1.00 52.09 204 GLY A CA 1
ATOM 1582 C C . GLY A 1 204 ? -4.400 -9.730 -22.853 1.00 52.09 204 GLY A C 1
ATOM 1583 O O . GLY A 1 204 ? -5.054 -8.695 -22.764 1.00 52.09 204 GLY A O 1
ATOM 1584 N N . GLY A 1 205 ? -4.867 -10.781 -23.522 1.00 49.75 205 GLY A N 1
ATOM 1585 C CA . GLY A 1 205 ? -6.224 -10.821 -24.034 1.00 49.75 205 GLY A CA 1
ATOM 1586 C C . GLY A 1 205 ? -6.402 -11.811 -25.164 1.00 49.75 205 GLY A C 1
ATOM 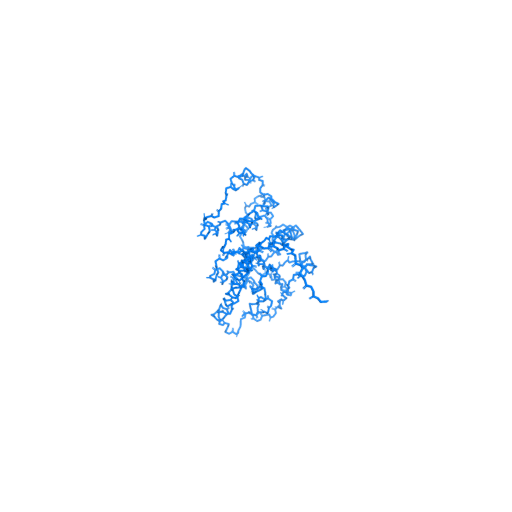1587 O O . GLY A 1 205 ? -6.208 -11.450 -26.324 1.00 49.75 205 GLY A O 1
ATOM 1588 N N . ARG A 1 206 ? -6.882 -13.018 -24.831 1.00 41.91 206 ARG A N 1
ATOM 1589 C CA . ARG A 1 206 ? -7.717 -13.851 -25.725 1.00 41.91 206 ARG A CA 1
ATOM 1590 C C . ARG A 1 206 ? -8.365 -15.091 -25.115 1.00 41.91 206 ARG A C 1
ATOM 1592 O O . ARG A 1 206 ? -8.942 -15.898 -25.846 1.00 41.91 206 ARG A O 1
ATOM 1599 N N . HIS A 1 207 ? -8.365 -15.228 -23.801 1.00 45.84 207 HIS A N 1
ATOM 1600 C CA . HIS A 1 207 ? -9.353 -16.073 -23.144 1.00 45.84 207 HIS A CA 1
ATOM 1601 C C . HIS A 1 207 ? -10.421 -15.150 -22.585 1.00 45.84 207 HIS A C 1
ATOM 1603 O O . HIS A 1 207 ? -10.072 -14.111 -22.036 1.00 45.84 207 HIS A O 1
ATOM 1609 N N . ASP A 1 208 ? -11.694 -15.476 -22.823 1.00 45.34 208 ASP A N 1
ATOM 1610 C CA . ASP A 1 208 ? -12.861 -14.834 -22.215 1.00 45.34 208 ASP A CA 1
ATOM 1611 C C . ASP A 1 208 ? -12.706 -14.886 -20.689 1.00 45.34 208 ASP A C 1
ATOM 1613 O O . ASP A 1 208 ? -13.236 -15.767 -20.013 1.00 45.34 208 ASP A O 1
ATOM 1617 N N . LEU A 1 209 ? -11.897 -13.980 -20.145 1.00 55.03 209 LEU A N 1
ATOM 1618 C CA . LEU A 1 209 ? -11.734 -13.793 -18.724 1.00 55.03 209 LEU A CA 1
ATOM 1619 C C . LEU A 1 209 ? -13.065 -13.242 -18.261 1.00 55.03 209 LEU A C 1
ATOM 1621 O O . LEU A 1 209 ? -13.398 -12.080 -18.500 1.00 55.03 209 LEU A O 1
ATOM 1625 N N . ASN A 1 210 ? -13.862 -14.123 -17.671 1.00 64.19 210 ASN A N 1
ATOM 1626 C CA . ASN A 1 210 ? -15.109 -13.715 -17.082 1.00 64.19 210 ASN A CA 1
ATOM 1627 C C . ASN A 1 210 ? -14.766 -12.854 -15.864 1.00 64.19 210 ASN A C 1
ATOM 1629 O O . ASN A 1 210 ? -14.422 -13.375 -14.805 1.00 64.19 210 ASN A O 1
ATOM 1633 N N . MET A 1 211 ? -14.820 -11.534 -16.041 1.00 68.94 211 MET A N 1
ATOM 1634 C CA . MET A 1 211 ? -14.557 -10.565 -14.979 1.00 68.94 211 MET A CA 1
ATOM 1635 C C . MET A 1 211 ? -15.468 -10.801 -13.772 1.00 68.94 211 MET A C 1
ATOM 1637 O O . MET A 1 211 ? -15.045 -10.538 -12.657 1.00 68.94 211 MET A O 1
ATOM 1641 N N . GLU A 1 212 ? -16.667 -11.361 -13.972 1.00 73.62 212 GLU A N 1
ATOM 1642 C CA . GLU A 1 212 ? -17.566 -11.741 -12.876 1.00 73.62 212 GLU A CA 1
ATOM 1643 C C . GLU A 1 212 ? -17.007 -12.908 -12.051 1.00 73.62 212 GLU A C 1
ATOM 1645 O O . GLU A 1 212 ? -17.183 -12.942 -10.839 1.00 73.62 212 GLU A O 1
ATOM 1650 N N . VAL A 1 213 ? -16.314 -13.859 -12.687 1.00 73.44 213 VAL A N 1
ATOM 1651 C CA . VAL A 1 213 ? -15.662 -14.975 -11.980 1.00 73.44 213 VAL A CA 1
ATOM 1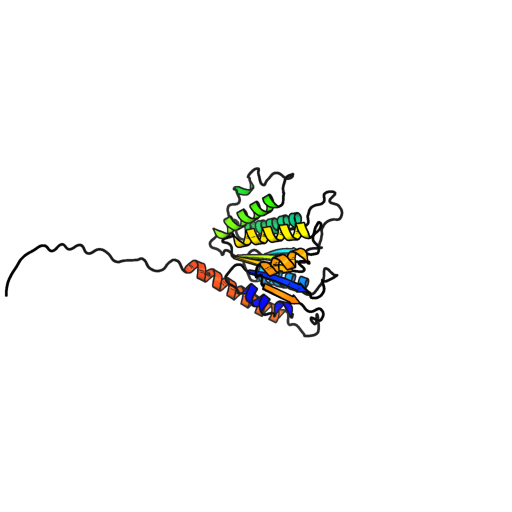652 C C . VAL A 1 213 ? -14.436 -14.475 -11.226 1.00 73.44 213 VAL A C 1
ATOM 1654 O O . VAL A 1 213 ? -14.268 -14.815 -10.063 1.00 73.44 213 VAL A O 1
ATOM 1657 N N . LEU A 1 214 ? -13.619 -13.621 -11.852 1.00 75.00 214 LEU A N 1
ATOM 1658 C CA . LEU A 1 214 ? -12.448 -13.026 -11.197 1.00 75.00 214 LEU A CA 1
ATOM 1659 C C . LEU A 1 214 ? -12.840 -12.168 -9.993 1.00 75.00 214 LEU A C 1
ATOM 1661 O O . LEU A 1 214 ? -12.191 -12.233 -8.950 1.00 75.00 214 LEU A O 1
ATOM 1665 N N . ASP A 1 215 ? -13.902 -11.377 -10.135 1.00 79.81 215 ASP A N 1
ATOM 1666 C CA . ASP A 1 215 ? -14.446 -10.575 -9.044 1.00 79.81 215 ASP A CA 1
ATOM 1667 C C . ASP A 1 215 ? -15.018 -11.471 -7.944 1.00 79.81 215 ASP A C 1
ATOM 1669 O O . ASP A 1 215 ? -14.735 -11.241 -6.773 1.00 79.81 215 ASP A O 1
ATOM 1673 N N . GLY A 1 216 ? -15.726 -12.546 -8.309 1.00 80.75 216 GLY A N 1
ATOM 1674 C CA . GLY A 1 216 ? -16.233 -13.543 -7.367 1.00 80.75 216 GLY A CA 1
ATOM 1675 C C . GLY A 1 216 ? -15.128 -14.204 -6.540 1.00 80.7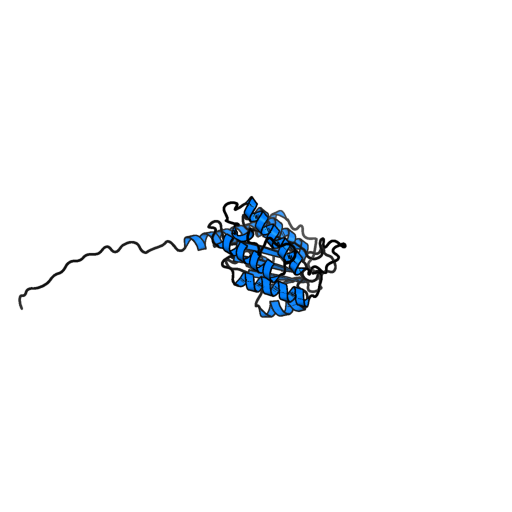5 216 GLY A C 1
ATOM 1676 O O . GLY A 1 216 ? -15.195 -14.183 -5.314 1.00 80.75 216 GLY A O 1
ATOM 1677 N N . ASP A 1 217 ? -14.089 -14.732 -7.188 1.00 81.12 217 ASP A N 1
ATOM 1678 C CA . ASP A 1 217 ? -12.978 -15.405 -6.505 1.00 81.12 217 ASP A CA 1
ATOM 1679 C C . ASP A 1 217 ? -12.185 -14.434 -5.617 1.00 81.12 217 ASP A C 1
ATOM 1681 O O . ASP A 1 217 ? -11.870 -14.749 -4.470 1.00 81.12 217 ASP A O 1
ATOM 1685 N N . THR A 1 218 ? -11.917 -13.221 -6.108 1.00 81.69 218 THR A N 1
ATOM 1686 C CA . THR A 1 218 ? -11.228 -12.182 -5.322 1.00 81.69 218 THR A CA 1
ATOM 1687 C C . THR A 1 218 ? -12.073 -11.756 -4.119 1.00 81.69 218 THR A C 1
ATOM 1689 O O . THR A 1 218 ? -11.549 -11.590 -3.018 1.00 81.69 218 THR A O 1
ATOM 1692 N N . SER A 1 219 ? -13.389 -11.619 -4.304 1.00 86.50 219 SER A N 1
ATOM 1693 C CA . SER A 1 219 ? -14.327 -11.284 -3.227 1.00 86.50 219 SER A CA 1
ATOM 1694 C C . SER A 1 219 ? -14.365 -12.370 -2.156 1.00 86.50 219 SER A C 1
ATOM 1696 O O . SER A 1 219 ? -14.357 -12.043 -0.973 1.00 86.50 219 SER A O 1
ATOM 1698 N N . LEU A 1 220 ? -14.318 -13.650 -2.542 1.00 88.38 220 LEU A N 1
ATOM 1699 C CA . LEU A 1 220 ? -14.229 -14.762 -1.590 1.00 88.38 220 LEU A CA 1
ATOM 1700 C C . LEU A 1 220 ? -12.954 -14.688 -0.742 1.00 88.38 220 LEU A C 1
ATOM 1702 O O . LEU A 1 220 ? -13.032 -14.846 0.476 1.00 88.38 220 LEU A O 1
ATOM 1706 N N . SER A 1 221 ? -11.803 -14.383 -1.347 1.00 88.31 221 SER A N 1
ATOM 1707 C CA . SER A 1 221 ? -10.550 -14.187 -0.603 1.00 88.31 221 SER A CA 1
ATOM 1708 C C . SER A 1 221 ? -10.641 -13.021 0.389 1.00 88.31 221 SER A C 1
ATOM 1710 O O . SER A 1 221 ? -10.151 -13.114 1.515 1.00 88.31 221 SER A O 1
ATOM 1712 N N . ILE A 1 222 ? -11.308 -11.927 0.005 1.00 87.75 222 ILE A N 1
ATOM 1713 C CA . ILE A 1 222 ? -11.543 -10.771 0.884 1.00 87.75 222 ILE A CA 1
ATOM 1714 C C . ILE A 1 222 ? -12.477 -11.143 2.045 1.00 87.75 222 ILE A C 1
ATOM 1716 O O . ILE A 1 222 ? -12.222 -10.758 3.187 1.00 87.75 222 ILE A O 1
ATOM 1720 N N . GLU A 1 223 ? -13.549 -11.890 1.779 1.00 87.94 223 GLU A N 1
ATOM 1721 C CA . GLU A 1 223 ? -14.469 -12.376 2.813 1.00 87.94 223 GLU A CA 1
ATOM 1722 C C . GLU A 1 223 ? -13.764 -13.313 3.802 1.00 87.94 223 GLU A C 1
ATOM 1724 O O . GLU A 1 223 ? -13.979 -13.216 5.015 1.00 87.94 223 GLU A O 1
ATOM 1729 N N . GLU A 1 224 ? -12.897 -14.195 3.304 1.00 89.19 224 GLU A N 1
ATOM 1730 C CA . GLU A 1 224 ? -12.078 -15.078 4.132 1.00 89.19 224 GLU A CA 1
ATOM 1731 C C . GLU A 1 224 ? -11.142 -14.280 5.045 1.00 89.19 224 GLU A C 1
ATOM 1733 O O . GLU A 1 224 ? -11.117 -14.513 6.259 1.00 89.19 224 GLU A O 1
ATOM 1738 N N . PHE A 1 225 ? -10.447 -13.284 4.494 1.00 87.75 225 PHE A N 1
ATOM 1739 C CA . PHE A 1 225 ? -9.609 -12.375 5.270 1.00 87.75 225 PHE A CA 1
ATOM 1740 C C . PHE A 1 225 ? -10.412 -11.633 6.347 1.00 87.75 225 PHE A C 1
ATOM 1742 O O . PHE A 1 225 ? -10.048 -11.630 7.520 1.00 87.75 225 PHE A O 1
ATOM 1749 N N . GLN A 1 226 ? -11.567 -11.064 6.007 1.00 86.38 226 GLN A N 1
ATOM 1750 C CA . GLN A 1 226 ? -12.428 -10.406 6.998 1.00 86.38 226 GLN A CA 1
ATOM 1751 C C . GLN A 1 226 ? -12.873 -11.357 8.114 1.00 86.38 226 GLN A C 1
ATOM 1753 O O . GLN A 1 226 ? -12.981 -10.963 9.280 1.00 86.38 226 GLN A O 1
ATOM 1758 N N . ALA A 1 227 ? -13.168 -12.611 7.768 1.00 84.94 227 ALA A N 1
ATOM 1759 C CA . ALA A 1 227 ? -13.556 -13.619 8.739 1.00 84.94 227 ALA A CA 1
ATOM 1760 C C . ALA A 1 227 ? -12.400 -13.993 9.678 1.00 84.94 227 ALA A C 1
ATOM 1762 O O . ALA A 1 227 ? -12.663 -14.268 10.853 1.00 84.94 227 ALA A O 1
ATOM 1763 N N . SER A 1 228 ? -11.152 -13.996 9.197 1.00 85.00 228 SER A N 1
ATOM 1764 C CA . SER A 1 228 ? -9.974 -14.246 10.034 1.00 85.00 228 SER A CA 1
ATOM 1765 C C . SER A 1 228 ? -9.733 -13.097 11.017 1.00 85.00 228 SER A C 1
ATOM 1767 O O . SER A 1 228 ? -9.606 -13.360 12.215 1.00 85.00 228 SER A O 1
ATOM 1769 N N . GLN A 1 229 ? -9.837 -11.843 10.563 1.00 83.38 229 GLN A N 1
ATOM 1770 C CA . GLN A 1 229 ? -9.690 -10.660 11.425 1.00 83.38 229 GLN A CA 1
ATOM 1771 C C . GLN A 1 229 ? -10.713 -10.655 12.572 1.00 83.38 229 GLN A C 1
ATOM 1773 O O . GLN A 1 229 ? -10.359 -10.541 13.742 1.00 83.38 229 GLN A O 1
ATOM 1778 N N . ARG A 1 230 ? -11.992 -10.925 12.275 1.00 78.94 230 ARG A N 1
ATOM 1779 C CA . ARG A 1 230 ? -13.063 -10.966 13.295 1.00 78.94 230 ARG A CA 1
ATOM 1780 C C . ARG A 1 230 ? -12.912 -12.078 14.339 1.00 78.94 230 ARG A C 1
ATOM 1782 O O . ARG A 1 230 ? -13.564 -12.020 15.382 1.00 78.94 230 ARG A O 1
ATOM 1789 N N . ARG A 1 231 ? -12.172 -13.148 14.030 1.00 73.06 231 ARG A N 1
ATOM 1790 C CA . ARG A 1 231 ? -11.935 -14.258 14.969 1.00 73.06 231 ARG A CA 1
ATOM 1791 C C . ARG A 1 231 ? -10.814 -13.936 15.946 1.00 73.06 231 ARG A C 1
ATOM 1793 O O . ARG A 1 231 ? -10.915 -14.376 17.087 1.00 73.06 231 ARG A O 1
ATOM 1800 N N . SER A 1 232 ? -9.810 -13.176 15.512 1.00 62.56 232 SER A N 1
ATOM 1801 C CA . SER A 1 232 ? -8.709 -12.729 16.368 1.00 62.56 232 SER A CA 1
ATOM 1802 C C . SER A 1 232 ? -9.229 -11.864 17.525 1.00 62.56 232 SER A C 1
ATOM 1804 O O . SER A 1 232 ? -8.975 -12.175 18.685 1.00 62.56 232 SER A O 1
ATOM 1806 N N . ASP A 1 233 ? -10.114 -10.904 17.234 1.00 58.69 233 ASP A N 1
ATOM 1807 C CA . ASP A 1 233 ? -10.687 -9.987 18.239 1.00 58.69 233 ASP A CA 1
ATOM 1808 C C . ASP A 1 233 ? -11.564 -10.664 19.308 1.00 58.69 233 ASP A C 1
ATOM 1810 O O . ASP A 1 233 ? -11.810 -10.101 20.373 1.00 58.69 233 ASP A O 1
ATOM 1814 N N . LYS A 1 234 ? -12.080 -11.871 19.045 1.00 56.16 234 LYS A N 1
ATOM 1815 C CA . LYS A 1 234 ? -12.959 -12.604 19.979 1.00 56.16 234 LYS A CA 1
ATOM 1816 C C . LYS A 1 234 ? -12.225 -13.651 20.820 1.00 56.16 234 LYS A C 1
ATOM 1818 O O . LYS A 1 234 ? -12.873 -14.347 21.600 1.00 56.16 234 LYS A O 1
ATOM 1823 N N . GLY A 1 235 ? -10.913 -13.799 20.638 1.00 47.94 235 GLY A N 1
ATOM 1824 C CA . GLY A 1 235 ? -10.110 -14.856 21.254 1.00 47.94 235 GLY A CA 1
ATOM 1825 C C . GLY A 1 235 ? -9.716 -14.631 22.717 1.00 47.94 235 GLY A C 1
ATOM 1826 O O . GLY A 1 235 ? -9.330 -15.599 23.365 1.00 47.94 235 GLY A O 1
ATOM 1827 N N . ASP A 1 236 ? -9.850 -13.412 23.253 1.00 47.97 236 ASP A N 1
ATOM 1828 C CA . ASP A 1 236 ? -9.304 -13.047 24.575 1.00 47.97 236 ASP A CA 1
ATOM 1829 C C . ASP A 1 236 ? -10.314 -13.058 25.741 1.00 47.97 236 ASP A C 1
ATOM 1831 O O . ASP A 1 236 ? -9.950 -12.800 26.888 1.00 47.97 236 ASP A O 1
ATOM 1835 N N . GLU A 1 237 ? -11.572 -13.444 25.505 1.00 48.62 237 GLU A N 1
ATOM 1836 C CA . GLU A 1 237 ? -12.562 -13.652 26.572 1.00 48.62 237 GLU A CA 1
ATOM 1837 C C . GLU A 1 237 ? -12.969 -15.127 26.683 1.00 48.62 237 GLU A C 1
ATOM 1839 O O . GLU A 1 237 ? -14.091 -15.521 26.364 1.00 48.62 237 GLU A O 1
ATOM 1844 N N . SER A 1 238 ? -12.059 -15.980 27.162 1.00 42.53 238 SER A N 1
ATOM 1845 C CA . SER A 1 238 ? -12.477 -17.242 27.785 1.00 42.53 238 SER A CA 1
ATOM 1846 C C . SER A 1 238 ? -11.555 -17.688 28.928 1.00 42.53 238 SER A C 1
ATOM 1848 O O . SER A 1 238 ? -10.371 -17.954 28.753 1.00 42.53 238 SER A O 1
ATOM 1850 N N . ASP A 1 239 ? -12.196 -17.804 30.095 1.00 43.19 239 ASP A N 1
ATOM 1851 C CA . ASP A 1 239 ? -11.866 -18.644 31.252 1.00 43.19 239 ASP A CA 1
ATOM 1852 C C . ASP A 1 239 ? -10.891 -18.122 32.322 1.00 43.19 239 ASP A C 1
ATOM 1854 O O . ASP A 1 239 ? -9.849 -18.717 32.589 1.00 43.19 239 ASP A O 1
ATOM 1858 N N . GLN A 1 240 ? -11.336 -17.130 33.105 1.00 43.16 240 GLN A N 1
ATOM 1859 C CA . GLN A 1 240 ? -11.101 -17.146 34.559 1.00 43.16 240 GLN A CA 1
ATOM 1860 C C . GLN A 1 240 ? -12.356 -16.734 35.331 1.00 43.16 240 GLN A C 1
ATOM 1862 O O . GLN A 1 240 ? -12.414 -15.664 35.928 1.00 43.16 240 GLN A O 1
ATOM 1867 N N . ASP A 1 241 ? -13.345 -17.627 35.365 1.00 42.34 241 ASP A N 1
ATOM 1868 C CA . ASP A 1 241 ? -14.415 -17.557 36.356 1.00 42.34 241 ASP A CA 1
ATOM 1869 C C . ASP A 1 241 ? -14.408 -18.807 37.246 1.00 42.34 241 ASP A C 1
ATOM 1871 O O . ASP A 1 241 ? -14.651 -19.932 36.812 1.00 42.34 241 ASP A O 1
ATOM 1875 N N . GLY A 1 242 ? -14.149 -18.572 38.535 1.00 41.25 242 GLY A N 1
ATOM 1876 C CA . GLY A 1 242 ? -14.787 -19.313 39.618 1.00 41.25 242 GLY A CA 1
ATOM 1877 C C . GLY A 1 242 ? -14.126 -20.599 40.118 1.00 41.25 242 GLY A C 1
ATOM 1878 O O . GLY A 1 242 ? -14.632 -21.692 39.884 1.00 41.25 242 GLY A O 1
ATOM 1879 N N . GLN A 1 243 ? -13.169 -20.471 41.043 1.00 41.31 243 GLN A N 1
ATOM 1880 C CA . GLN A 1 243 ? -13.232 -21.297 42.257 1.00 41.31 243 GLN A CA 1
ATOM 1881 C C . GLN A 1 243 ? -13.220 -20.423 43.511 1.00 41.31 243 GLN A C 1
ATOM 1883 O O . GLN A 1 243 ? -12.196 -20.012 44.051 1.00 41.31 243 GLN A O 1
ATOM 1888 N N . SER A 1 244 ? -14.450 -20.145 43.939 1.00 41.78 244 SER A N 1
ATOM 1889 C CA . SER A 1 244 ? -14.860 -19.688 45.257 1.00 41.78 244 SER A CA 1
ATOM 1890 C C . SER A 1 244 ? -14.155 -20.448 46.378 1.00 41.78 244 SER A C 1
ATOM 1892 O O . SER A 1 244 ? -14.100 -21.679 46.374 1.00 41.78 244 SER A O 1
ATOM 1894 N N . GLY A 1 245 ? -13.685 -19.694 47.369 1.00 39.72 245 GLY A N 1
ATOM 1895 C CA . GLY A 1 245 ? -13.067 -20.227 48.569 1.00 39.72 245 GLY A CA 1
ATOM 1896 C C . GLY A 1 245 ? -13.968 -21.174 49.357 1.00 39.72 245 GLY A C 1
ATOM 1897 O O . GLY A 1 245 ? -15.160 -20.935 49.544 1.00 39.72 245 GLY A O 1
ATOM 1898 N N . ILE A 1 246 ? -13.334 -22.204 49.911 1.00 41.38 246 ILE A N 1
ATOM 1899 C CA . ILE A 1 246 ? -13.776 -22.841 51.144 1.00 41.38 246 ILE A CA 1
ATOM 1900 C C . ILE A 1 246 ? -12.596 -22.773 52.108 1.00 41.38 246 ILE A C 1
ATOM 1902 O O . ILE A 1 246 ? -11.615 -23.503 52.006 1.00 41.38 246 ILE A O 1
ATOM 1906 N N . SER A 1 247 ? -12.714 -21.823 53.030 1.00 44.78 247 SER A N 1
ATOM 1907 C CA . SER A 1 247 ? -12.069 -21.861 54.331 1.00 44.78 247 SER A CA 1
ATOM 1908 C C . SER A 1 247 ? -12.797 -22.906 55.173 1.00 44.78 247 SER A C 1
ATOM 1910 O O . SER A 1 247 ? -13.987 -22.751 55.445 1.00 44.78 247 SER A O 1
ATOM 1912 N N . SER A 1 248 ? -12.096 -23.948 55.608 1.00 40.53 248 SER A N 1
ATOM 1913 C CA . SER A 1 248 ? -12.442 -24.635 56.850 1.00 40.53 248 SER A CA 1
ATOM 1914 C C . SER A 1 248 ? -11.175 -25.169 57.506 1.00 40.53 248 SER A C 1
ATOM 1916 O O . SER A 1 248 ? -10.588 -26.164 57.091 1.00 40.53 248 SER A O 1
ATOM 1918 N N . SER A 1 249 ? -10.765 -24.432 58.528 1.00 48.53 249 SER A N 1
ATOM 1919 C CA . SER A 1 249 ? -9.932 -24.853 59.645 1.00 48.53 249 SER A CA 1
ATOM 1920 C C . SER A 1 249 ? -10.400 -26.178 60.249 1.00 48.53 249 SER A C 1
ATOM 1922 O O . SER A 1 249 ? -11.555 -26.256 60.664 1.00 48.53 249 SER A O 1
ATOM 1924 N N . GLU A 1 250 ? -9.501 -27.145 60.415 1.00 42.12 250 GLU A N 1
ATOM 1925 C CA . GLU A 1 250 ? -9.658 -28.207 61.413 1.00 42.12 250 GLU A CA 1
ATOM 1926 C C . GLU A 1 250 ? -8.322 -28.449 62.123 1.00 42.12 250 GLU A C 1
ATOM 1928 O O . GLU A 1 250 ? -7.403 -29.072 61.594 1.00 42.12 250 GLU A O 1
ATOM 1933 N N . ASP A 1 251 ? -8.246 -27.900 63.335 1.00 43.88 251 ASP A N 1
ATOM 1934 C CA . ASP A 1 251 ? -7.354 -28.333 64.402 1.00 43.88 251 ASP A CA 1
ATOM 1935 C C . ASP A 1 251 ? -8.035 -29.478 65.186 1.00 43.88 251 ASP A C 1
ATOM 1937 O O . ASP A 1 251 ? -9.150 -29.327 65.683 1.00 43.88 251 ASP A O 1
ATOM 1941 N N . ASP A 1 252 ? -7.275 -30.561 65.354 1.00 42.59 252 ASP A N 1
ATOM 1942 C CA . ASP A 1 252 ? -7.073 -31.327 66.594 1.00 42.59 252 ASP A CA 1
ATOM 1943 C C . ASP A 1 252 ? -8.041 -32.457 67.064 1.00 42.59 252 ASP A C 1
ATOM 1945 O O . ASP A 1 252 ? -9.266 -32.364 67.043 1.00 42.59 252 ASP A O 1
ATOM 1949 N N . TYR A 1 253 ? -7.377 -33.487 67.629 1.00 41.50 253 TYR A N 1
ATOM 1950 C CA . TYR A 1 253 ? -7.789 -34.619 68.496 1.00 41.50 253 TYR A CA 1
ATOM 1951 C C . TYR A 1 253 ? -8.013 -36.058 67.946 1.00 41.50 253 TYR A C 1
ATOM 1953 O O . TYR A 1 253 ? -9.100 -36.458 67.551 1.00 41.50 253 TYR A O 1
ATOM 1961 N N . LEU A 1 254 ? -6.955 -36.878 68.134 1.00 42.72 254 LEU A N 1
ATOM 1962 C CA . LEU A 1 254 ? -6.873 -38.165 68.878 1.00 42.72 254 LEU A CA 1
ATOM 1963 C C . LEU A 1 254 ? -7.909 -39.305 68.640 1.00 42.72 254 LEU A C 1
ATOM 1965 O O . LEU A 1 254 ? -9.082 -39.158 68.955 1.00 42.72 254 LEU A O 1
ATOM 1969 N N . VAL A 1 255 ? -7.418 -40.524 68.312 1.00 40.22 255 VAL A N 1
ATOM 1970 C CA . VAL A 1 255 ? -7.429 -41.769 69.151 1.00 40.22 255 VAL A CA 1
ATOM 1971 C C . VAL A 1 255 ? -7.235 -43.073 68.318 1.00 40.22 255 VAL A C 1
ATOM 1973 O O . VAL A 1 255 ? -8.032 -43.378 67.444 1.00 40.22 255 VAL A O 1
ATOM 1976 N N . ARG A 1 256 ? -6.232 -43.879 68.738 1.00 37.12 256 ARG A N 1
ATOM 1977 C CA . ARG A 1 256 ? -6.014 -45.359 68.646 1.00 37.12 256 ARG A CA 1
ATOM 1978 C C . ARG A 1 256 ? -6.037 -46.087 67.287 1.00 37.12 256 ARG A C 1
ATOM 1980 O O . ARG A 1 256 ? -7.089 -46.242 66.685 1.00 37.12 256 ARG A O 1
ATOM 1987 N N . THR A 1 257 ? -4.945 -46.805 66.997 1.00 45.03 257 THR A N 1
ATOM 1988 C CA . THR A 1 257 ? -4.685 -48.178 67.511 1.00 45.03 257 THR A CA 1
ATOM 1989 C C . THR A 1 257 ? -3.195 -48.455 67.579 1.00 45.03 257 THR A C 1
ATOM 1991 O O . THR A 1 257 ? -2.481 -47.936 66.697 1.00 45.03 257 THR A O 1
#

Radius of gyration: 24.26 Å; chains: 1; bounding box: 35×74×95 Å

Secondary structure (DSSP, 8-state):
-HHHHSHHHHHHHH-SS-EEEEEEESS--SSSS-HHHHHHHHHHHHHHHH-SS-EEEEETTS---TT-SS---HHHHHHHHHHHHHHHHHHHH-TTS--GGGGSHHHH-GGG--HHHHHHHHHHHHHHHHT-TT--EEEEEEE-GGG-SS-HHHHHHHHHHHHHHHHT-SSEEEEEEE---HHHHHHHHHTT-EEEEE-TT---S-S---HHHHHHHHHHHHHHHHHHHHHHTTTT---------------------

Sequence (257 aa):
MWIIESDEVKDWLTAPDSWTLAIEADTPPQDSSNPISAAAAFLSQTISTNSDFPVLTYMGGLGTSENLDEVVHGSVVMMKSLISQLLLHIADRRPDIDLDFLESKRFTHKSSMTLPRLLNMFCRLLDELSEDARGNAVFIIIDSISRFQGSMEDAATDVLQLLDAIEQSDVVMKMLLTDLGPPLLMEIQERHITELSVPDDVDGGRHDLNMEVLDGDTSLSIEEFQASQRRSDKGDESDQDGQSGISSSEDDYLVRT

Foldseek 3Di:
DDVLPDPQVLCLLQPQFAAEEEEEEPDQDPDLPDPVNVVLVLLLVLLVVLDLAQEAEDRFPPDPDPPDPDQDWLLLVSLVRRLVSLVVSCVVRVVVQDPVVCVDPLNPDPVDSDLVSSLVSVLVSLQSQLPDPLAQEHEYEYHQLVRIRDDLLVSLVSVVVSVVSQVPGPGRYRYYHYSSDDVNVVVCVVVPHHYDYHYPPPPPDDDPPPVVVSSVVSSVSNVSNSVSRNVVSVPPDDDDDDDDDDDDDDDDDDDDD

pLDDT: mean 78.55, std 16.58, range [37.12, 96.12]